Protein AF-C1MVW4-F1 (afdb_monomer)

pLDDT: mean 78.94, std 19.98, range [36.34, 98.12]

Radius of gyration: 28.14 Å; Cα contacts (8 Å, |Δi|>4): 122; chains: 1; bounding box: 66×39×97 Å

Organism: Micromonas pusilla (strain CCMP1545) (NCBI:txid564608)

Secondary structure (DSSP, 8-state):
-----------PPPP----PPP-PPPPP------------------PPPPPPPPHHHHHHHHHHHHHHHHHS------HHHHHHHHHHHHH-HHHHHHHHHHH-HHHHHTTHHHHHHHHSTTS-HHHHHHHHHHHHHHHT-GGG-HHHHHHHHHTT-TTHHHHHHHHHHHHHHHTT--

Foldseek 3Di:
DDDDDDDDDDDDDDDDDDDDDDDDDDDDDDDDDDDDDPPDDPDDDPDPDPPDDDPVNVVVVVVVVVVVVVVPPPPQDQLLVLLVLLLVCLPDPVSLVLLCVLVPVVLSVLLVVLSCVSNDPPDHSNNSSVLLVVLCVVVVNPCLRSVNLVVCVVVVNSVSSNSSSSSSNSSVVVVPPD

Solvent-accessible surface area (backbone atoms only — not comparable to full-atom values): 11200 Å² total; per-residue (Å²): 140,78,92,84,79,92,78,89,82,88,78,85,80,84,88,82,77,94,75,81,88,78,83,82,81,80,80,84,83,79,81,87,76,86,78,88,81,87,77,84,76,88,81,80,75,83,72,80,76,75,78,84,82,52,74,67,58,53,53,52,50,51,52,51,48,51,53,53,56,71,67,46,79,72,83,72,67,58,32,41,58,34,14,45,35,42,37,53,50,69,70,31,64,67,54,44,54,51,30,26,69,70,50,31,56,70,60,44,58,74,24,47,69,34,52,54,52,58,67,32,88,88,48,52,37,45,61,46,10,48,54,50,50,53,51,28,62,76,63,75,33,80,79,63,39,32,55,60,39,50,59,36,49,77,71,65,41,64,75,44,32,50,44,53,47,54,52,34,50,51,60,46,58,63,72,76,79,123

Sequence (178 aa):
MSDAASTESYVSSPSSSSSQPADQPDPPRVDATGADATTTSPGAMPSPSPPPRTIDDVAREDAAWRLSAAARPHVRADDAVEGAALRALLSDYETCVRCEAVAGAARWRACDAARAAITAEETDDEETGFRVAAVMDALDAPHLRPTGMRARLEKGVDATCHGVVTLLSNLSSM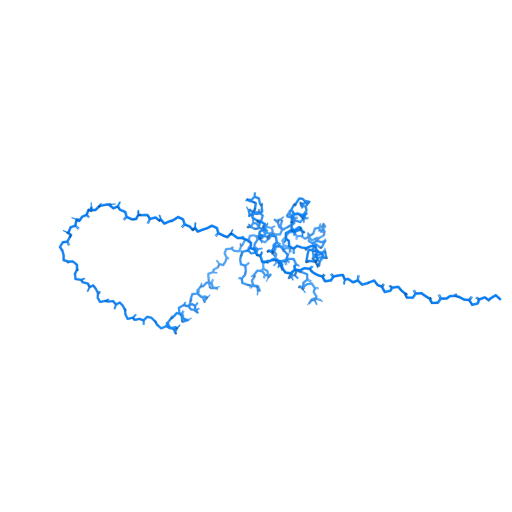KRHN

Mean predicted aligned error: 16.47 Å

Structure (mmCIF, N/CA/C/O backbone):
data_AF-C1MVW4-F1
#
_entry.id   AF-C1MVW4-F1
#
loop_
_atom_site.group_PDB
_atom_site.id
_atom_site.type_symbol
_atom_site.label_atom_id
_atom_site.label_alt_id
_atom_site.label_comp_id
_atom_site.label_asym_id
_atom_site.label_entity_id
_atom_site.label_seq_id
_atom_site.pdbx_PDB_ins_code
_atom_site.Cartn_x
_atom_site.Cartn_y
_atom_site.Cartn_z
_atom_site.occupancy
_atom_site.B_iso_or_equiv
_atom_site.auth_seq_id
_atom_site.auth_comp_id
_atom_site.auth_asym_id
_atom_site.auth_atom_id
_atom_site.pdbx_PDB_model_num
ATOM 1 N N . MET A 1 1 ? 11.684 -10.480 62.883 1.00 45.62 1 MET A N 1
ATOM 2 C CA . MET A 1 1 ? 11.639 -9.570 61.721 1.00 45.62 1 MET A CA 1
ATOM 3 C C . MET A 1 1 ? 10.797 -10.278 60.672 1.00 45.62 1 MET A C 1
ATOM 5 O O . MET A 1 1 ? 11.329 -11.098 59.948 1.00 45.62 1 MET A O 1
ATOM 9 N N . SER A 1 2 ? 9.487 -10.351 60.884 1.00 48.59 2 SER A N 1
ATOM 10 C CA . SER A 1 2 ? 8.460 -9.363 60.510 1.00 48.59 2 SER A CA 1
ATOM 11 C C . SER A 1 2 ? 7.749 -9.856 59.252 1.00 48.59 2 SER A C 1
ATOM 13 O O . SER A 1 2 ? 8.217 -9.629 58.143 1.00 48.59 2 SER A O 1
ATOM 15 N N . ASP A 1 3 ? 6.64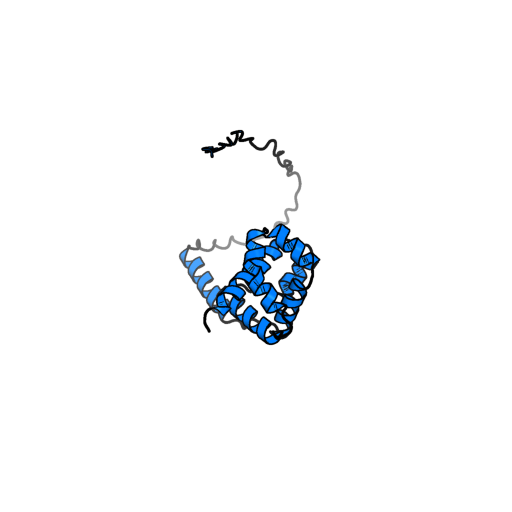2 -10.560 59.486 1.00 44.94 3 ASP A N 1
ATOM 16 C CA . ASP A 1 3 ? 5.521 -10.717 58.561 1.00 44.94 3 ASP A CA 1
ATOM 17 C C . ASP A 1 3 ? 4.963 -9.355 58.128 1.00 44.94 3 ASP A C 1
ATOM 19 O O . ASP A 1 3 ? 4.890 -8.441 58.953 1.00 44.94 3 ASP A O 1
ATOM 23 N N . ALA A 1 4 ? 4.544 -9.262 56.861 1.00 46.41 4 ALA A N 1
ATOM 24 C CA . ALA A 1 4 ? 3.502 -8.387 56.292 1.00 46.41 4 ALA A CA 1
ATOM 25 C C . ALA A 1 4 ? 3.739 -8.270 54.772 1.00 46.41 4 ALA A C 1
ATOM 27 O O . ALA A 1 4 ? 4.879 -8.152 54.343 1.00 46.41 4 ALA A O 1
ATOM 28 N N . ALA A 1 5 ? 2.764 -8.214 53.874 1.00 49.78 5 ALA A N 1
ATOM 29 C CA . ALA A 1 5 ? 1.325 -8.415 53.914 1.00 49.78 5 ALA A CA 1
ATOM 30 C C . ALA A 1 5 ? 0.874 -8.467 52.441 1.00 49.78 5 ALA A C 1
ATOM 32 O O . ALA A 1 5 ? 1.425 -7.763 51.593 1.00 49.78 5 ALA A O 1
ATOM 33 N N . SER A 1 6 ? -0.128 -9.293 52.152 1.00 48.97 6 SER A N 1
ATOM 34 C CA . SER A 1 6 ? -0.909 -9.250 50.918 1.00 48.97 6 SER A CA 1
ATOM 35 C C . SER A 1 6 ? -1.668 -7.930 50.803 1.00 48.97 6 SER A C 1
ATOM 37 O O . SER A 1 6 ? -2.298 -7.515 51.776 1.00 48.97 6 SER A O 1
ATOM 39 N N . THR A 1 7 ? -1.723 -7.354 49.601 1.00 54.94 7 THR A N 1
ATOM 40 C CA . THR A 1 7 ? -2.770 -6.385 49.253 1.00 54.94 7 THR A CA 1
ATOM 41 C C . THR A 1 7 ? -3.162 -6.550 47.787 1.00 54.94 7 THR A C 1
ATOM 43 O O . THR A 1 7 ? -2.545 -5.986 46.886 1.00 54.94 7 THR A O 1
ATOM 46 N N . GLU A 1 8 ? -4.206 -7.344 47.554 1.00 46.81 8 GLU A N 1
ATOM 47 C CA . GLU A 1 8 ? -5.036 -7.231 46.358 1.00 46.81 8 GLU A CA 1
ATOM 48 C C . GLU A 1 8 ? -5.879 -5.954 46.481 1.00 46.81 8 GLU A C 1
ATOM 50 O O . GLU A 1 8 ? -6.479 -5.705 47.528 1.00 46.81 8 GLU A O 1
ATOM 55 N N . SER A 1 9 ? -5.931 -5.139 45.425 1.00 53.75 9 SER A N 1
ATOM 56 C CA . SER A 1 9 ? -6.889 -4.037 45.323 1.00 53.75 9 SER A CA 1
ATOM 57 C C . SER A 1 9 ? -7.672 -4.160 44.026 1.00 53.75 9 SER A C 1
ATOM 59 O O . SER A 1 9 ? -7.193 -3.902 42.923 1.00 53.75 9 SER A O 1
ATOM 61 N N . TYR A 1 10 ? -8.893 -4.624 44.238 1.00 44.16 10 TYR A N 1
ATOM 62 C CA . TYR A 1 10 ? -10.034 -4.692 43.354 1.00 44.16 10 TYR A CA 1
ATOM 63 C C . TYR A 1 10 ? -10.454 -3.274 42.942 1.00 44.16 10 TYR A C 1
ATOM 65 O O . TYR A 1 10 ? -10.808 -2.465 43.800 1.00 44.16 10 TYR A O 1
ATOM 73 N N . VAL A 1 11 ? -10.448 -2.962 41.642 1.00 53.66 11 VAL A N 1
ATOM 74 C CA . VAL A 1 11 ? -11.030 -1.711 41.132 1.00 53.66 11 VAL A CA 1
ATOM 75 C C . VAL A 1 11 ? -12.185 -2.043 40.196 1.00 53.66 11 VAL A C 1
ATOM 77 O O . VAL A 1 11 ? -12.007 -2.493 39.066 1.00 53.66 11 VAL A O 1
ATOM 80 N N . SER A 1 12 ? -13.385 -1.832 40.727 1.00 45.44 12 SER A N 1
ATOM 81 C CA . SER A 1 12 ? -14.671 -1.886 40.043 1.00 45.44 12 SER A CA 1
ATOM 82 C C . SER A 1 12 ? -14.715 -0.919 38.858 1.00 45.44 12 SER A C 1
ATOM 84 O O . SER A 1 12 ? -14.456 0.273 39.017 1.00 45.44 12 SER A O 1
ATOM 86 N N . SER A 1 13 ? -15.116 -1.410 37.684 1.00 53.47 13 SER A N 1
ATOM 87 C CA . SER A 1 13 ? -15.550 -0.556 36.572 1.00 53.47 13 SER A CA 1
ATOM 88 C C . SER A 1 13 ? -17.055 -0.286 36.691 1.00 53.47 13 SER A C 1
ATOM 90 O O . SER A 1 13 ? -17.814 -1.241 36.873 1.00 53.47 13 SER A O 1
ATOM 92 N N . PRO A 1 14 ? -17.518 0.973 36.605 1.00 57.88 14 PRO A N 1
ATOM 93 C CA . PRO A 1 14 ? -18.941 1.281 36.591 1.00 57.88 14 PRO A CA 1
ATOM 94 C C . PRO A 1 14 ? -19.586 1.002 35.225 1.00 57.88 14 PRO A C 1
ATOM 96 O O . PRO A 1 14 ? -19.089 1.414 34.178 1.00 57.88 14 PRO A O 1
ATOM 99 N N . SER A 1 15 ? -20.743 0.343 35.274 1.00 43.47 15 SER A N 1
ATOM 100 C CA . SER A 1 15 ? -21.748 0.279 34.212 1.00 43.47 15 SER A CA 1
ATOM 101 C C . SER A 1 15 ? -22.420 1.637 34.002 1.00 43.47 15 SER A C 1
ATOM 103 O O . SER A 1 15 ? -22.735 2.300 34.989 1.00 43.47 15 SER A O 1
ATOM 105 N N . SER A 1 16 ? -22.704 1.986 32.741 1.00 40.34 16 SER A N 1
ATOM 106 C CA . SER A 1 16 ? -23.759 2.892 32.211 1.00 40.34 16 SER A CA 1
ATOM 107 C C . SER A 1 16 ? -23.227 3.523 30.918 1.00 40.34 16 SER A C 1
ATOM 109 O O . SER A 1 16 ? -22.054 3.851 30.843 1.00 40.34 16 SER A O 1
ATOM 111 N N . SER A 1 17 ? -23.968 3.771 29.849 1.00 43.25 17 SER A N 1
ATOM 112 C CA . SER A 1 17 ? -25.370 3.565 29.515 1.00 43.25 17 SER A CA 1
ATOM 113 C C . SER A 1 17 ? -25.447 3.655 27.993 1.00 43.25 17 SER A C 1
ATOM 115 O O . SER A 1 17 ? -24.744 4.453 27.375 1.00 43.25 17 SER A O 1
ATOM 117 N N . SER A 1 18 ? -26.308 2.840 27.392 1.00 48.88 18 SER A N 1
ATOM 118 C CA . SER A 1 18 ? -26.718 3.019 26.002 1.00 48.88 18 SER A CA 1
ATOM 119 C C . SER A 1 18 ? -27.557 4.290 25.896 1.00 48.88 18 SER A C 1
ATOM 121 O O . SER A 1 18 ? -28.648 4.345 26.456 1.00 48.88 18 SER A O 1
ATOM 123 N N . SER A 1 19 ? -27.056 5.286 25.171 1.00 52.47 19 SER A N 1
ATOM 124 C CA . SER A 1 19 ? -27.849 6.423 24.706 1.00 52.47 19 SER A CA 1
ATOM 125 C C . SER A 1 19 ? -28.024 6.293 23.200 1.00 52.47 19 SER A C 1
ATOM 127 O O . SER A 1 19 ? -27.052 6.270 22.446 1.00 52.47 19 SER A O 1
ATOM 129 N N . GLN A 1 20 ? -29.280 6.144 22.787 1.00 60.78 20 GLN A N 1
ATOM 130 C CA . GLN A 1 20 ? -29.715 6.151 21.395 1.00 60.78 20 GLN A CA 1
ATOM 131 C C . GLN A 1 20 ? -29.430 7.518 20.744 1.00 60.78 20 GLN A C 1
ATOM 133 O O . GLN A 1 20 ? -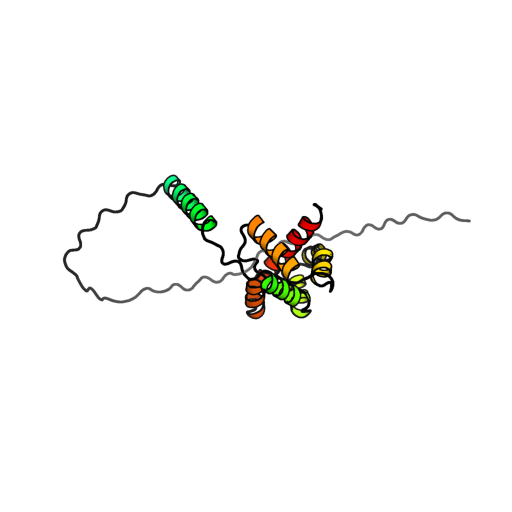29.457 8.538 21.438 1.00 60.78 20 GLN A O 1
ATOM 138 N N . PRO A 1 21 ? -29.180 7.566 19.425 1.00 50.44 21 PRO A N 1
ATOM 139 C CA . PRO A 1 21 ? -29.014 8.819 18.702 1.00 50.44 21 PRO A CA 1
ATOM 140 C C . PRO A 1 21 ? -30.346 9.571 18.572 1.00 50.44 21 PRO A C 1
ATOM 142 O O . PRO A 1 21 ? -31.372 8.992 18.214 1.00 50.44 21 PRO A O 1
ATOM 145 N N . ALA A 1 22 ? -30.294 10.869 18.863 1.00 48.84 22 ALA A N 1
ATOM 146 C CA . ALA A 1 22 ? -31.350 11.834 18.601 1.00 48.84 22 ALA A CA 1
ATOM 147 C C . ALA A 1 22 ? -31.385 12.235 17.114 1.00 48.84 22 ALA A C 1
ATOM 149 O O . ALA A 1 22 ? -30.342 12.308 16.468 1.00 48.84 22 ALA A O 1
ATOM 150 N N . ASP A 1 23 ? -32.601 12.518 16.640 1.00 47.09 23 ASP A N 1
ATOM 151 C CA . ASP A 1 23 ? -32.952 13.408 15.524 1.00 47.09 23 ASP A CA 1
ATOM 152 C C . ASP A 1 23 ? -32.136 13.289 14.226 1.00 47.09 23 ASP A C 1
ATOM 154 O O . ASP A 1 23 ? -31.171 14.018 13.989 1.00 47.09 23 ASP A O 1
ATOM 158 N N . GLN A 1 24 ? -32.614 12.444 13.306 1.00 53.34 24 GLN A N 1
ATO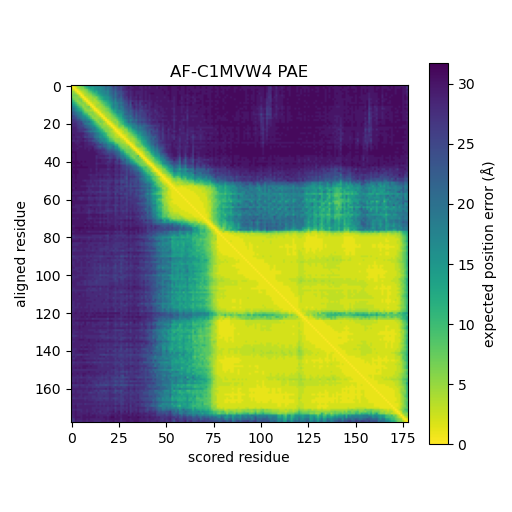M 159 C CA . GLN A 1 24 ? -32.415 12.699 11.879 1.00 53.34 24 GLN A CA 1
ATOM 160 C C . GLN A 1 24 ? -33.577 13.561 11.360 1.00 53.34 24 GLN A C 1
ATOM 162 O O . GLN A 1 24 ? -34.722 13.119 11.447 1.00 53.34 24 GLN A O 1
ATOM 167 N N . PRO A 1 25 ? -33.321 14.762 10.812 1.00 52.88 25 PRO A N 1
ATOM 168 C CA . PRO A 1 25 ? -34.354 15.548 10.151 1.00 52.88 25 PRO A CA 1
ATOM 169 C C . PRO A 1 25 ? -34.776 14.897 8.826 1.00 52.88 25 PRO A C 1
ATOM 171 O O . PRO A 1 25 ? -33.931 14.464 8.037 1.00 52.88 25 PRO A O 1
ATOM 174 N N . ASP A 1 26 ? -36.089 14.860 8.586 1.00 59.50 26 ASP A N 1
ATOM 175 C CA . ASP A 1 26 ? -36.701 14.399 7.338 1.00 59.50 26 ASP A CA 1
ATOM 176 C C . ASP A 1 26 ? -36.137 15.148 6.111 1.00 59.50 26 ASP A C 1
ATOM 178 O O . ASP A 1 26 ? -35.964 16.373 6.154 1.00 59.50 26 ASP A O 1
ATOM 182 N N . PRO A 1 27 ? -35.890 14.462 4.978 1.00 59.91 27 PRO A N 1
ATOM 183 C CA . PRO A 1 27 ? -35.523 15.134 3.740 1.00 59.91 27 PRO A CA 1
ATOM 184 C C . PRO A 1 27 ? -36.707 15.947 3.181 1.00 59.91 27 PRO A C 1
ATOM 186 O O . PRO A 1 27 ? -37.860 15.512 3.266 1.00 59.91 27 PRO A O 1
ATOM 189 N N . PRO A 1 28 ? -36.451 17.113 2.558 1.00 56.69 28 PRO A N 1
ATOM 190 C CA . PRO A 1 28 ? -37.505 17.937 1.991 1.00 56.69 28 PRO A CA 1
ATOM 191 C C . PRO A 1 28 ? -38.225 17.214 0.849 1.00 56.69 28 PRO A C 1
ATOM 193 O O . PRO A 1 28 ? -37.621 16.677 -0.083 1.00 56.69 28 PRO A O 1
ATOM 196 N N . ARG A 1 29 ? -39.555 17.252 0.930 1.00 49.97 29 ARG A N 1
ATOM 197 C CA . ARG A 1 29 ? -40.494 16.806 -0.095 1.00 49.97 29 ARG A CA 1
ATOM 198 C C . ARG A 1 29 ? -40.347 17.729 -1.308 1.00 49.97 29 ARG A C 1
ATOM 200 O O . ARG A 1 29 ? -40.694 18.903 -1.236 1.00 49.97 29 ARG A O 1
ATOM 207 N N . VAL A 1 30 ? -39.788 17.218 -2.402 1.00 57.38 30 VAL A N 1
ATOM 208 C CA . VAL A 1 30 ? -39.743 17.943 -3.676 1.00 57.38 30 VAL A CA 1
ATOM 209 C C . VAL A 1 30 ? -41.120 17.875 -4.331 1.00 57.38 30 VAL A C 1
ATOM 211 O O . VAL A 1 30 ? -41.565 16.816 -4.773 1.00 57.38 30 VAL A O 1
ATOM 214 N N . ASP A 1 31 ? -41.809 19.012 -4.355 1.00 47.00 31 ASP A N 1
ATOM 215 C CA . ASP A 1 31 ? -43.037 19.191 -5.118 1.00 47.00 31 ASP A CA 1
ATOM 216 C C . ASP A 1 31 ? -42.716 19.129 -6.614 1.00 47.00 31 ASP A C 1
ATOM 218 O O . ASP A 1 31 ? -42.089 20.017 -7.193 1.00 47.00 31 ASP A O 1
ATOM 222 N N . ALA A 1 32 ? -43.156 18.048 -7.252 1.00 51.03 32 ALA A N 1
ATOM 223 C CA . ALA A 1 32 ? -43.194 17.932 -8.696 1.00 51.03 32 ALA A CA 1
ATOM 224 C C . ALA A 1 32 ? -44.349 18.792 -9.223 1.00 51.03 32 ALA A C 1
ATOM 226 O O . ALA A 1 32 ? -45.508 18.401 -9.103 1.00 51.03 32 ALA A O 1
ATOM 227 N N . THR A 1 33 ? -44.049 19.950 -9.820 1.00 46.56 33 THR A N 1
ATOM 228 C CA . THR A 1 33 ? -45.052 20.696 -10.593 1.00 46.56 33 THR A CA 1
ATOM 229 C C . THR A 1 33 ? -44.456 21.353 -11.839 1.00 46.56 33 THR A C 1
ATOM 231 O O . THR A 1 33 ? -43.666 22.286 -11.740 1.00 46.56 33 THR A O 1
ATOM 234 N N . GLY A 1 34 ? -44.943 20.896 -12.999 1.00 39.41 34 GLY A N 1
ATOM 235 C CA . GLY A 1 34 ? -44.984 21.623 -14.275 1.00 39.41 34 GLY A CA 1
ATOM 236 C C . GLY A 1 34 ? -43.759 21.455 -15.181 1.00 39.41 34 GLY A C 1
ATOM 237 O O . GLY A 1 34 ? -42.634 21.397 -14.716 1.00 39.41 34 GLY A O 1
ATOM 238 N N . ALA A 1 35 ? -43.872 21.404 -16.502 1.00 44.22 35 ALA A N 1
ATOM 239 C CA . ALA A 1 35 ? -45.011 21.297 -17.399 1.00 44.22 35 ALA A CA 1
ATOM 240 C C . ALA A 1 35 ? -44.446 20.914 -18.781 1.00 44.22 35 ALA A C 1
ATOM 242 O O . ALA A 1 35 ? -43.369 21.364 -19.156 1.00 44.22 35 ALA A O 1
ATOM 243 N N . ASP A 1 36 ? -45.194 20.070 -19.483 1.00 45.78 36 ASP A N 1
ATOM 244 C CA . ASP A 1 36 ? -45.404 20.035 -20.932 1.00 45.78 36 ASP A CA 1
ATOM 245 C C . ASP A 1 36 ? -44.253 20.380 -21.904 1.00 45.78 36 ASP A C 1
ATOM 247 O O . ASP A 1 36 ? -43.900 21.536 -22.134 1.00 45.78 36 ASP A O 1
ATOM 251 N N . ALA A 1 37 ? -43.794 19.351 -22.616 1.00 43.88 37 ALA A N 1
ATOM 252 C CA . ALA A 1 37 ? -43.396 19.464 -24.016 1.00 43.88 37 ALA A CA 1
ATOM 253 C C . ALA A 1 37 ? -43.694 18.129 -24.709 1.00 43.88 37 ALA A C 1
ATOM 255 O O . ALA A 1 37 ? -42.821 17.286 -24.922 1.00 43.88 37 ALA A O 1
ATOM 256 N N . THR A 1 38 ? -44.970 17.918 -25.029 1.00 45.06 38 THR A N 1
ATOM 257 C CA . THR A 1 38 ? -45.413 16.800 -25.863 1.00 45.06 38 THR A CA 1
ATOM 258 C C . THR A 1 38 ? -45.007 17.056 -27.320 1.00 45.06 38 THR A C 1
ATOM 260 O O . THR A 1 38 ? -45.768 17.613 -28.105 1.00 45.06 38 THR A O 1
ATOM 263 N N . THR A 1 39 ? -43.799 16.634 -27.702 1.00 48.59 39 THR A N 1
ATOM 264 C CA . THR A 1 39 ? -43.444 16.402 -29.111 1.00 48.59 39 THR A CA 1
ATOM 265 C C . THR A 1 39 ? -43.815 14.961 -29.448 1.00 48.59 39 THR A C 1
ATOM 267 O O . THR A 1 39 ? -43.053 14.026 -29.206 1.00 48.59 39 THR A O 1
ATOM 270 N N . THR A 1 40 ? -45.024 14.762 -29.973 1.00 45.88 40 THR A N 1
ATOM 271 C CA . THR A 1 40 ? -45.480 13.467 -30.488 1.00 45.88 40 THR A CA 1
ATOM 272 C C . THR A 1 40 ? -44.729 13.137 -31.779 1.00 45.88 40 THR A C 1
ATOM 274 O O . THR A 1 40 ? -45.058 13.640 -32.851 1.00 45.88 40 THR A O 1
ATOM 277 N N . SER A 1 41 ? -43.716 12.278 -31.672 1.00 54.25 41 SER A N 1
ATOM 278 C CA . SER A 1 41 ? -43.105 11.604 -32.820 1.00 54.25 41 SER A CA 1
ATOM 279 C C . SER A 1 41 ? -43.978 10.401 -33.216 1.00 54.25 41 SER A C 1
ATOM 281 O O . SER A 1 41 ? -44.314 9.594 -32.342 1.00 54.25 41 SER A O 1
ATOM 283 N N . PRO A 1 42 ? -44.400 10.257 -34.485 1.00 54.31 42 PRO A N 1
ATOM 284 C CA . PRO A 1 42 ? -45.259 9.156 -34.895 1.00 54.31 42 PRO A CA 1
ATOM 2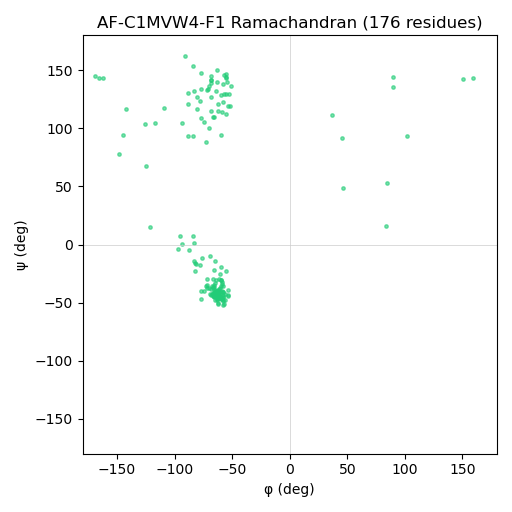85 C C . PRO A 1 42 ? -44.454 7.856 -35.052 1.00 54.31 42 PRO A C 1
ATOM 287 O O . PRO A 1 42 ? -43.531 7.774 -35.856 1.00 54.31 42 PRO A O 1
ATOM 290 N N . GLY A 1 43 ? -44.871 6.813 -34.329 1.00 54.88 43 GLY A N 1
ATOM 291 C CA . GLY A 1 43 ? -44.714 5.426 -34.778 1.00 54.88 43 GLY A CA 1
ATOM 292 C C . GLY A 1 43 ? -43.380 4.730 -34.501 1.00 54.88 43 GLY A C 1
ATOM 293 O O . GLY A 1 43 ? -42.828 4.113 -35.406 1.00 54.88 43 GLY A O 1
ATOM 294 N N . ALA A 1 44 ? -42.900 4.720 -33.256 1.00 58.72 44 ALA A N 1
ATOM 295 C CA . ALA A 1 44 ? -42.024 3.638 -32.803 1.00 58.72 44 ALA A CA 1
ATOM 296 C C . ALA A 1 44 ? -42.893 2.567 -32.126 1.00 58.72 44 ALA A C 1
ATOM 298 O O . ALA A 1 44 ? -43.379 2.765 -31.014 1.00 58.72 44 ALA A O 1
ATOM 299 N N . MET A 1 45 ? -43.134 1.448 -32.818 1.00 66.06 45 MET A N 1
ATOM 300 C CA . MET A 1 45 ? -43.702 0.245 -32.199 1.00 66.06 45 MET A CA 1
ATOM 301 C C . MET A 1 45 ? -42.874 -0.104 -30.951 1.00 66.06 45 MET A C 1
ATOM 303 O O . MET A 1 45 ? -41.642 -0.044 -31.032 1.00 66.06 45 MET A O 1
ATOM 307 N N . PRO A 1 46 ? -43.496 -0.468 -29.813 1.00 65.50 46 PRO A N 1
ATOM 308 C CA . PRO A 1 46 ? -42.743 -0.928 -28.658 1.00 65.50 46 PRO A CA 1
ATOM 309 C C . PRO A 1 46 ? -41.936 -2.151 -29.092 1.00 65.50 46 PRO A C 1
ATOM 311 O O . PRO A 1 46 ? -42.495 -3.179 -29.476 1.00 65.50 46 PRO A O 1
ATOM 314 N N . SER A 1 47 ? -40.611 -2.010 -29.098 1.00 72.06 47 SER A N 1
ATOM 315 C CA . SER A 1 47 ? -39.728 -3.153 -29.304 1.00 72.06 47 SER A CA 1
ATOM 316 C C . SER A 1 47 ? -40.038 -4.180 -28.214 1.00 72.06 47 SER A C 1
ATOM 318 O O . SER A 1 47 ? -40.266 -3.774 -27.070 1.00 72.06 47 SER A O 1
ATOM 320 N N . PRO A 1 48 ? -40.095 -5.484 -28.536 1.00 72.81 48 PRO A N 1
ATOM 321 C CA . PRO A 1 48 ? -40.352 -6.498 -27.527 1.00 72.81 48 PRO A CA 1
ATOM 322 C C . PRO A 1 48 ? -39.314 -6.358 -26.415 1.00 72.81 48 PRO A C 1
ATOM 324 O O . PRO A 1 48 ? -38.114 -6.274 -26.688 1.00 72.81 48 PRO A O 1
ATOM 327 N N . SER A 1 49 ? -39.787 -6.299 -25.170 1.00 70.44 49 SER A N 1
ATOM 328 C CA . SER A 1 49 ? -38.918 -6.286 -23.999 1.00 70.44 49 SER A CA 1
ATOM 329 C C . SER A 1 49 ? -37.972 -7.485 -24.094 1.00 70.44 49 SER A C 1
ATOM 331 O O . SER A 1 49 ? -38.455 -8.599 -24.332 1.00 70.44 49 SER A O 1
ATOM 333 N N . PRO A 1 50 ? -36.647 -7.298 -23.946 1.00 76.81 50 PRO A N 1
ATOM 334 C CA . PRO A 1 50 ? -35.733 -8.427 -23.954 1.00 76.81 50 PRO A CA 1
ATOM 335 C C . PRO A 1 50 ? -36.149 -9.415 -22.854 1.00 76.81 50 PRO A C 1
ATOM 337 O O . PRO A 1 50 ? -36.665 -8.990 -21.812 1.00 76.81 50 PRO A O 1
ATOM 340 N N . PRO A 1 51 ? -35.967 -10.728 -23.078 1.00 80.12 51 PRO A N 1
ATOM 341 C CA . PRO A 1 51 ? -36.312 -11.724 -22.078 1.00 80.12 51 PRO A CA 1
ATOM 342 C C . PRO A 1 51 ? -35.585 -11.426 -20.755 1.00 80.12 51 PRO A C 1
ATOM 344 O O . PRO A 1 51 ? -34.462 -10.906 -20.775 1.00 80.12 51 PRO A O 1
ATOM 347 N N . PRO A 1 52 ? -36.211 -11.729 -19.604 1.00 84.81 52 PRO A N 1
ATOM 348 C CA . PRO A 1 52 ? -35.605 -11.481 -18.306 1.00 84.81 52 PRO A CA 1
ATOM 349 C C . PRO A 1 52 ? -34.292 -12.257 -18.193 1.00 84.81 52 PRO A C 1
ATOM 351 O O . PRO A 1 52 ? -34.241 -13.459 -18.450 1.00 84.81 52 PRO A O 1
ATOM 354 N N . ARG A 1 53 ? -33.227 -11.549 -17.816 1.00 87.75 53 ARG A N 1
ATOM 355 C CA . ARG A 1 53 ? -31.908 -12.142 -17.601 1.00 87.75 53 ARG A CA 1
ATOM 356 C C . ARG A 1 53 ? -31.920 -13.041 -16.370 1.00 87.75 53 ARG A C 1
ATOM 358 O O . ARG A 1 53 ? -32.512 -12.686 -15.352 1.00 87.75 53 ARG A O 1
ATOM 365 N N . THR A 1 54 ? -31.221 -14.168 -16.449 1.00 94.38 54 THR A N 1
ATOM 366 C CA . THR A 1 54 ? -31.046 -15.070 -15.306 1.00 94.38 54 THR A CA 1
ATOM 367 C C . THR A 1 54 ? -29.784 -14.728 -14.511 1.00 94.38 54 THR A C 1
ATOM 369 O O . THR A 1 54 ? -28.877 -14.054 -15.006 1.00 94.38 54 THR A O 1
ATOM 372 N N . ILE A 1 55 ? -29.708 -15.212 -13.267 1.00 91.88 55 ILE A N 1
ATOM 373 C CA . ILE A 1 55 ? -28.491 -15.131 -12.441 1.00 91.88 55 ILE A CA 1
ATOM 374 C C . ILE A 1 55 ? -27.317 -15.848 -13.127 1.00 91.88 55 ILE A C 1
ATOM 376 O O . ILE A 1 55 ? -26.191 -15.352 -13.084 1.00 91.88 55 ILE A O 1
ATOM 380 N N . ASP A 1 56 ? -27.583 -16.951 -13.831 1.00 95.62 56 ASP A N 1
ATOM 381 C CA . ASP A 1 56 ? -26.562 -17.711 -14.559 1.00 95.62 56 ASP A CA 1
ATOM 382 C C . ASP A 1 56 ? -25.963 -16.910 -15.725 1.00 95.62 56 ASP A C 1
ATOM 384 O O . ASP A 1 56 ? -24.757 -16.973 -15.974 1.00 95.62 56 ASP A O 1
ATOM 388 N N . ASP A 1 57 ? -26.777 -16.098 -16.412 1.00 91.19 57 ASP A N 1
ATOM 389 C CA . ASP A 1 57 ? -26.296 -15.219 -17.483 1.00 91.19 57 ASP A CA 1
ATOM 390 C C . ASP A 1 57 ? -25.344 -14.146 -16.943 1.00 91.19 57 ASP A C 1
ATOM 392 O O . ASP A 1 57 ? -24.318 -13.860 -17.559 1.00 91.19 57 ASP A O 1
ATOM 396 N N . VAL A 1 58 ? -25.659 -13.571 -15.779 1.00 91.06 58 VAL A N 1
ATOM 397 C CA . VAL A 1 58 ? -24.802 -12.579 -15.110 1.00 91.06 58 VAL A CA 1
ATOM 398 C C . VAL A 1 58 ? -23.498 -13.220 -14.637 1.00 91.06 58 VAL A C 1
ATOM 400 O O . VAL A 1 58 ? -22.430 -12.660 -14.871 1.00 91.06 58 VAL A O 1
ATOM 403 N N . ALA A 1 59 ? -23.556 -14.409 -14.031 1.00 91.88 59 ALA A N 1
ATOM 404 C CA . ALA A 1 59 ? -22.365 -15.115 -13.558 1.00 91.88 59 ALA A CA 1
ATOM 405 C C . ALA A 1 59 ? -21.407 -15.479 -14.706 1.00 91.88 59 ALA A C 1
ATOM 407 O O . ALA A 1 59 ? -20.190 -15.340 -14.575 1.00 91.88 59 ALA A O 1
ATOM 408 N N . ARG A 1 60 ? -21.946 -15.906 -15.855 1.00 95.00 60 ARG A N 1
ATOM 409 C CA . ARG A 1 60 ? -21.149 -16.220 -17.049 1.00 95.00 60 ARG A CA 1
ATOM 410 C C . ARG A 1 60 ? -20.491 -14.977 -17.649 1.00 95.00 60 ARG A C 1
ATOM 412 O O . ARG A 1 60 ? -19.327 -15.040 -18.038 1.00 95.00 60 ARG A O 1
ATOM 419 N N . GLU A 1 61 ? -21.214 -13.861 -17.722 1.00 91.62 61 GLU A N 1
ATOM 420 C CA . GLU A 1 61 ? -20.658 -12.585 -18.185 1.00 91.62 61 GLU A CA 1
ATOM 421 C C . GLU A 1 61 ? -19.580 -12.049 -17.236 1.00 91.62 61 GLU A C 1
ATOM 423 O O . GLU A 1 61 ? -18.534 -11.614 -17.710 1.00 91.62 61 GLU A O 1
ATOM 428 N N . ASP A 1 62 ? -19.784 -12.139 -15.918 1.00 90.06 62 ASP A N 1
ATOM 429 C CA . ASP A 1 62 ? -18.778 -11.753 -14.920 1.00 90.06 62 ASP A CA 1
ATOM 430 C C . ASP A 1 62 ? -17.509 -12.607 -15.049 1.00 90.06 62 ASP A C 1
ATOM 432 O O . ASP A 1 62 ? -16.401 -12.075 -15.104 1.00 90.06 62 ASP A O 1
ATOM 436 N N . ALA A 1 63 ? -17.653 -13.927 -15.201 1.00 87.94 63 ALA A N 1
ATOM 437 C CA . ALA A 1 63 ? -16.520 -14.823 -15.421 1.00 87.94 63 ALA A CA 1
ATOM 438 C C . ALA A 1 63 ? -15.754 -14.480 -16.712 1.00 87.94 63 ALA A C 1
ATOM 440 O O . ALA A 1 63 ? -14.525 -14.393 -16.700 1.00 87.94 63 ALA A O 1
ATOM 441 N N . ALA A 1 64 ? -16.466 -14.230 -17.817 1.00 89.56 64 ALA A N 1
ATOM 442 C CA . ALA A 1 64 ? -15.855 -13.806 -19.076 1.00 89.56 64 ALA A CA 1
ATOM 443 C C . ALA A 1 64 ? -15.156 -12.444 -18.941 1.00 89.56 64 ALA A C 1
ATOM 445 O O . ALA A 1 64 ? -14.049 -12.255 -19.453 1.00 89.56 64 ALA A O 1
ATOM 446 N N . TRP A 1 65 ? -15.764 -11.511 -18.205 1.00 86.75 65 TRP A N 1
ATOM 447 C CA . TRP A 1 65 ? -15.174 -10.213 -17.920 1.00 86.75 65 TRP A CA 1
ATOM 448 C C . TRP A 1 65 ? -13.884 -10.359 -17.111 1.00 86.75 65 TRP A C 1
ATOM 450 O O . TRP A 1 65 ? -12.873 -9.796 -17.524 1.00 86.75 65 TRP A O 1
ATOM 460 N N . ARG A 1 66 ? -13.863 -11.167 -16.042 1.00 77.81 66 ARG A N 1
ATOM 461 C CA . ARG A 1 66 ? -12.654 -11.422 -15.237 1.00 77.81 66 ARG A CA 1
ATOM 462 C C . ARG A 1 66 ? -11.534 -12.057 -16.053 1.00 77.81 66 ARG A C 1
ATOM 464 O O . ARG A 1 66 ? -10.396 -11.611 -15.959 1.00 77.81 66 ARG A O 1
ATOM 471 N N . LEU A 1 67 ? -11.848 -13.033 -16.906 1.00 79.44 67 LEU A N 1
ATOM 472 C CA . LEU A 1 67 ? -10.864 -13.639 -17.811 1.00 79.44 67 LEU A CA 1
ATOM 473 C C . LEU A 1 67 ? -10.290 -12.608 -18.791 1.00 79.44 67 LEU A C 1
ATOM 475 O O . LEU A 1 67 ? -9.078 -12.535 -18.978 1.00 79.44 67 LEU A O 1
ATOM 479 N N . SER A 1 68 ? -11.147 -11.767 -19.378 1.00 76.12 68 SER A N 1
ATOM 480 C CA . SER A 1 68 ? -10.698 -10.686 -20.262 1.00 76.12 68 SER A CA 1
ATOM 481 C C . SER A 1 68 ? -9.888 -9.623 -19.515 1.00 76.12 68 SER A C 1
ATOM 483 O O . SER A 1 68 ? -8.936 -9.075 -20.061 1.00 76.12 68 SER A O 1
ATOM 485 N N . ALA A 1 69 ? -10.237 -9.348 -18.256 1.00 71.62 69 ALA A N 1
ATOM 486 C CA . ALA A 1 69 ? -9.556 -8.389 -17.405 1.00 71.62 69 ALA A CA 1
ATOM 487 C C . ALA A 1 69 ? -8.158 -8.874 -17.020 1.00 71.62 69 ALA A C 1
ATOM 489 O O . ALA A 1 69 ? -7.226 -8.083 -17.126 1.00 71.62 69 ALA A O 1
ATOM 490 N N . ALA A 1 70 ? -8.019 -10.156 -16.677 1.00 67.56 70 ALA A N 1
ATOM 491 C CA . ALA A 1 70 ? -6.742 -10.807 -16.403 1.00 67.56 70 ALA A CA 1
ATOM 492 C C . ALA A 1 70 ? -5.848 -10.915 -17.653 1.00 67.56 70 ALA A C 1
ATOM 494 O O . ALA A 1 70 ? -4.627 -10.901 -17.545 1.00 67.56 70 ALA A O 1
ATOM 495 N N . ALA A 1 71 ? -6.443 -11.008 -18.848 1.00 69.50 71 ALA A N 1
ATOM 496 C CA . ALA A 1 71 ? -5.708 -11.062 -20.113 1.00 69.50 71 ALA A CA 1
ATOM 497 C C . ALA A 1 71 ? -5.262 -9.684 -20.633 1.00 69.50 71 ALA A C 1
ATOM 499 O O . ALA A 1 71 ? -4.402 -9.611 -21.515 1.00 69.50 71 ALA A O 1
ATOM 500 N N . ARG A 1 72 ? -5.838 -8.582 -20.130 1.00 62.03 72 ARG A N 1
ATOM 501 C CA . ARG A 1 72 ? -5.342 -7.242 -20.458 1.00 62.03 72 ARG A CA 1
ATOM 502 C C . ARG A 1 72 ? -3.971 -7.087 -19.811 1.00 62.03 72 ARG A C 1
ATOM 504 O O . ARG A 1 72 ? -3.887 -7.252 -18.597 1.00 62.03 72 ARG A O 1
ATOM 511 N N . PRO A 1 73 ? -2.926 -6.702 -20.566 1.00 51.75 73 PRO A N 1
ATOM 512 C CA . PRO A 1 73 ? -1.686 -6.281 -19.948 1.00 51.75 73 PRO A CA 1
ATOM 513 C C . PRO A 1 73 ? -2.046 -5.148 -18.995 1.00 51.75 73 PRO A C 1
ATOM 515 O O . PRO A 1 73 ? -2.480 -4.075 -19.427 1.00 51.75 73 PRO A O 1
ATOM 518 N N . HIS A 1 74 ? -1.917 -5.380 -17.690 1.00 54.78 74 HIS A N 1
ATOM 519 C CA . HIS A 1 74 ? -1.738 -4.260 -16.793 1.00 54.78 74 HIS A CA 1
ATOM 520 C C . HIS A 1 74 ? -0.544 -3.515 -17.372 1.00 54.78 74 HIS A C 1
ATOM 522 O O . HIS A 1 74 ? 0.513 -4.115 -17.571 1.00 54.78 74 HIS A O 1
ATOM 528 N N . VAL A 1 75 ? -0.737 -2.252 -17.766 1.0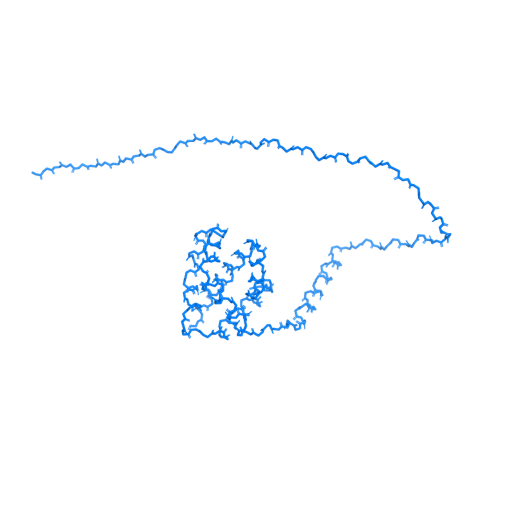0 55.44 75 VAL A N 1
ATOM 529 C CA . VAL A 1 75 ? 0.396 -1.380 -18.063 1.00 55.44 75 VAL A CA 1
ATOM 530 C C . VAL A 1 75 ? 1.157 -1.339 -16.755 1.00 55.44 75 VAL A C 1
ATOM 532 O O . VAL A 1 75 ? 0.753 -0.637 -15.823 1.00 55.44 75 VAL A O 1
ATOM 535 N N . ARG A 1 76 ? 2.147 -2.227 -16.646 1.00 60.00 76 ARG A N 1
ATOM 536 C CA . ARG A 1 76 ? 2.923 -2.394 -15.439 1.00 60.00 76 ARG A CA 1
ATOM 537 C C . ARG A 1 76 ? 3.602 -1.056 -15.269 1.00 60.00 76 ARG A C 1
ATOM 539 O O . ARG A 1 76 ? 4.317 -0.592 -16.157 1.00 60.00 76 ARG A O 1
ATOM 546 N N . ALA A 1 77 ? 3.227 -0.383 -14.195 1.00 63.16 77 ALA A N 1
ATOM 547 C CA . ALA A 1 77 ? 3.930 0.808 -13.794 1.00 63.16 77 ALA A CA 1
ATOM 548 C C . ALA A 1 77 ? 5.400 0.437 -13.647 1.00 63.16 77 ALA A C 1
ATOM 550 O O . ALA A 1 77 ? 5.699 -0.683 -13.238 1.00 63.16 77 ALA A O 1
ATOM 551 N N . ASP A 1 78 ? 6.286 1.352 -14.008 1.00 86.94 78 ASP A N 1
ATOM 552 C CA . ASP A 1 78 ? 7.706 1.178 -13.752 1.00 86.94 78 ASP A CA 1
ATOM 553 C C . ASP A 1 78 ? 7.899 0.840 -12.262 1.00 86.94 78 ASP A C 1
ATOM 555 O O . ASP A 1 78 ? 7.459 1.600 -11.391 1.00 86.94 78 ASP A O 1
ATOM 559 N N . ASP A 1 79 ? 8.472 -0.336 -11.986 1.00 89.75 79 ASP A N 1
ATOM 560 C CA . ASP A 1 79 ? 8.632 -0.851 -10.628 1.00 89.75 79 ASP A CA 1
ATOM 561 C C . ASP A 1 79 ? 9.418 0.174 -9.787 1.00 89.75 79 ASP A C 1
ATOM 563 O O . ASP A 1 79 ? 8.988 0.521 -8.685 1.00 89.75 79 ASP A O 1
ATOM 567 N N . ALA A 1 80 ? 10.477 0.776 -10.341 1.00 93.50 80 ALA A N 1
ATOM 568 C CA . ALA A 1 80 ? 11.264 1.791 -9.645 1.00 93.50 80 ALA A CA 1
ATOM 569 C C . ALA A 1 80 ? 10.421 3.020 -9.265 1.00 93.50 80 ALA A C 1
ATOM 571 O O . ALA A 1 80 ? 10.556 3.563 -8.169 1.00 93.50 80 ALA A O 1
ATOM 572 N N . VAL A 1 81 ? 9.483 3.433 -10.124 1.00 94.75 81 VAL A N 1
ATOM 573 C CA . VAL A 1 81 ? 8.588 4.567 -9.841 1.00 94.75 81 VAL A CA 1
ATOM 574 C C . VAL A 1 81 ? 7.626 4.251 -8.695 1.00 94.75 81 VAL A C 1
ATOM 576 O O . VAL A 1 81 ? 7.396 5.100 -7.830 1.00 94.75 81 VAL A O 1
ATOM 579 N N . GLU A 1 82 ? 7.053 3.047 -8.658 1.00 95.19 82 GLU A N 1
ATOM 580 C CA . GLU A 1 82 ? 6.154 2.650 -7.568 1.00 95.19 82 GLU A CA 1
ATOM 581 C C . GLU A 1 82 ? 6.910 2.449 -6.247 1.00 95.19 82 GLU A C 1
ATOM 583 O O . GLU A 1 82 ? 6.410 2.845 -5.190 1.00 95.19 82 GLU A O 1
ATOM 588 N N . GLY A 1 83 ? 8.125 1.899 -6.298 1.00 94.88 83 GLY A N 1
ATOM 589 C CA . GLY A 1 83 ? 8.997 1.769 -5.133 1.00 94.88 83 GLY A CA 1
ATOM 590 C C . GLY A 1 83 ? 9.384 3.121 -4.541 1.00 94.88 83 GLY A C 1
ATOM 591 O O . GLY A 1 83 ? 9.131 3.365 -3.357 1.00 94.88 83 GLY A O 1
ATOM 592 N N . ALA A 1 84 ? 9.867 4.041 -5.380 1.00 95.94 84 ALA A N 1
ATOM 593 C CA . ALA A 1 84 ? 10.201 5.405 -4.980 1.00 95.94 84 ALA A CA 1
ATOM 594 C C . ALA A 1 84 ? 8.983 6.148 -4.406 1.00 95.94 84 ALA A C 1
ATOM 596 O O . ALA A 1 84 ? 9.084 6.857 -3.401 1.00 95.94 84 ALA A O 1
ATOM 597 N N . ALA A 1 85 ? 7.800 5.971 -5.007 1.00 96.69 85 ALA A N 1
ATOM 598 C CA . ALA A 1 85 ? 6.567 6.570 -4.504 1.00 96.69 85 ALA A CA 1
ATOM 599 C C . ALA A 1 85 ? 6.179 6.027 -3.120 1.00 96.69 85 ALA A C 1
ATOM 601 O O . ALA A 1 85 ? 5.770 6.810 -2.259 1.00 96.69 85 ALA A O 1
ATOM 602 N N . LEU A 1 86 ? 6.329 4.718 -2.879 1.00 97.00 86 LEU A N 1
ATOM 603 C CA . LEU A 1 86 ? 6.084 4.136 -1.560 1.00 97.00 86 LEU A CA 1
ATOM 604 C C . LEU A 1 86 ? 7.093 4.650 -0.534 1.00 97.00 86 LEU A C 1
ATOM 606 O O . LEU A 1 86 ? 6.694 5.049 0.557 1.00 97.00 86 LEU A O 1
ATOM 610 N N . ARG A 1 87 ? 8.382 4.694 -0.880 1.00 95.81 87 ARG A N 1
ATOM 611 C CA . ARG A 1 87 ? 9.419 5.234 0.004 1.00 95.81 87 ARG A CA 1
ATOM 612 C C . ARG A 1 87 ? 9.141 6.687 0.367 1.00 95.81 87 ARG A C 1
ATOM 614 O O . ARG A 1 87 ? 9.151 7.022 1.545 1.00 95.81 87 ARG A O 1
ATOM 621 N N . ALA A 1 88 ? 8.807 7.524 -0.613 1.00 95.44 88 ALA A N 1
ATOM 622 C CA . ALA A 1 88 ? 8.463 8.924 -0.379 1.00 95.44 88 ALA A CA 1
ATOM 623 C C . ALA A 1 88 ? 7.274 9.084 0.585 1.00 95.44 88 ALA A C 1
ATOM 625 O O . ALA A 1 88 ? 7.323 9.935 1.467 1.00 95.44 88 ALA A O 1
ATOM 626 N N . LEU A 1 89 ? 6.237 8.243 0.459 1.00 96.38 89 LEU A N 1
ATOM 627 C CA . LEU A 1 89 ? 5.097 8.238 1.386 1.00 96.38 89 LEU A CA 1
ATOM 628 C C . LEU A 1 89 ? 5.500 7.891 2.823 1.00 96.38 89 LEU A C 1
ATOM 630 O O . LEU A 1 89 ? 4.957 8.460 3.765 1.00 96.38 89 LEU A O 1
ATOM 634 N N . LEU A 1 90 ? 6.417 6.939 2.995 1.00 96.31 90 LEU A N 1
ATOM 635 C CA . LEU A 1 90 ? 6.845 6.463 4.313 1.00 96.31 90 LEU A CA 1
ATOM 636 C C . LEU A 1 90 ? 7.911 7.354 4.959 1.00 96.31 90 LEU A C 1
ATOM 638 O O . LEU A 1 90 ? 8.047 7.340 6.180 1.00 96.31 90 LEU A O 1
ATOM 642 N N . SER A 1 91 ? 8.646 8.122 4.157 1.00 94.31 91 SER A N 1
ATOM 643 C CA . SER A 1 91 ? 9.597 9.129 4.633 1.00 94.31 91 SER A CA 1
ATOM 644 C C . SER A 1 91 ? 8.926 10.455 4.999 1.00 94.31 91 SER A C 1
ATOM 646 O O . SER A 1 91 ? 9.538 11.275 5.682 1.00 94.31 91 SER A O 1
ATOM 648 N N . ASP A 1 92 ? 7.682 10.681 4.569 1.00 95.44 92 ASP A N 1
ATOM 649 C CA . ASP A 1 92 ? 6.911 11.857 4.959 1.00 95.44 92 ASP A CA 1
ATOM 650 C C . ASP A 1 92 ? 6.273 11.677 6.346 1.00 95.44 92 ASP A C 1
ATOM 652 O O . ASP A 1 92 ? 5.408 10.821 6.573 1.00 95.44 92 ASP A O 1
ATOM 656 N N . TYR A 1 93 ? 6.701 12.522 7.286 1.00 95.69 93 TYR A N 1
ATOM 657 C CA . TYR A 1 93 ? 6.230 12.497 8.666 1.00 95.69 93 TYR A CA 1
ATOM 658 C C . TYR A 1 93 ? 4.728 12.783 8.766 1.00 95.69 93 TYR A C 1
ATOM 660 O O . TYR A 1 93 ? 4.028 12.089 9.507 1.00 95.69 93 TYR A O 1
ATOM 668 N N . GLU A 1 94 ? 4.215 13.759 8.010 1.00 96.25 94 GLU A N 1
ATOM 669 C CA . GLU A 1 94 ? 2.800 14.140 8.077 1.00 96.25 94 GLU A CA 1
ATOM 670 C C . GLU A 1 94 ? 1.901 13.008 7.578 1.00 96.25 94 GLU A C 1
ATOM 672 O O . GLU A 1 94 ? 0.927 12.648 8.247 1.00 96.25 94 GLU A O 1
ATOM 677 N N . THR A 1 95 ? 2.268 12.375 6.460 1.00 95.56 95 THR A N 1
ATOM 678 C CA . THR A 1 95 ? 1.590 11.172 5.962 1.00 95.56 95 THR A CA 1
ATOM 679 C C . THR A 1 95 ? 1.602 10.045 6.993 1.00 95.56 95 THR A C 1
ATOM 681 O O . THR A 1 95 ? 0.567 9.414 7.220 1.00 95.56 95 THR A O 1
ATOM 684 N N . CYS A 1 96 ? 2.732 9.801 7.663 1.00 96.62 96 CYS A N 1
ATOM 685 C CA . CYS A 1 96 ? 2.824 8.757 8.684 1.00 96.62 96 CYS A CA 1
ATOM 686 C C . CYS A 1 96 ? 1.905 9.024 9.884 1.00 96.62 96 CYS A C 1
ATOM 688 O O . CYS A 1 96 ? 1.165 8.128 10.291 1.00 96.62 96 CYS A O 1
ATOM 690 N N . VAL A 1 97 ? 1.918 10.246 10.426 1.00 97.62 97 VAL A N 1
ATOM 691 C CA . VAL A 1 97 ? 1.044 10.645 11.544 1.00 97.62 97 VAL A CA 1
ATOM 692 C C . VAL A 1 97 ? -0.424 10.525 11.147 1.00 97.62 97 VAL A C 1
ATOM 694 O O . VAL A 1 97 ? -1.235 9.962 11.884 1.00 97.62 97 VAL A O 1
ATOM 697 N N . ARG A 1 98 ? -0.766 11.003 9.948 1.00 97.38 98 ARG A N 1
ATOM 698 C CA . ARG A 1 98 ? -2.120 10.919 9.405 1.00 97.38 98 ARG A CA 1
ATOM 699 C C . ARG A 1 98 ? -2.584 9.471 9.278 1.00 97.38 98 ARG A C 1
ATOM 701 O O . ARG A 1 98 ? -3.687 9.140 9.711 1.00 97.38 98 ARG A O 1
ATOM 708 N N . CYS A 1 99 ? -1.754 8.593 8.724 1.00 97.38 99 CYS A N 1
ATOM 709 C CA . CYS A 1 99 ? -2.131 7.198 8.551 1.00 97.38 99 CYS A CA 1
ATOM 710 C C . CYS A 1 99 ? -2.168 6.404 9.857 1.00 97.38 99 CYS A C 1
ATOM 712 O O . CYS A 1 99 ? -3.021 5.523 9.976 1.00 97.38 99 CYS A O 1
ATOM 714 N N . GLU A 1 100 ? -1.357 6.749 10.860 1.00 98.06 100 GLU A N 1
ATOM 715 C CA . GLU A 1 100 ? -1.519 6.212 12.214 1.00 98.06 100 GLU A CA 1
ATOM 716 C C . GLU A 1 100 ? -2.881 6.598 12.809 1.00 98.06 100 GLU A C 1
ATOM 718 O O . GLU A 1 100 ? -3.594 5.735 13.329 1.00 98.06 100 GLU A O 1
ATOM 723 N N . ALA A 1 101 ? -3.271 7.872 12.683 1.00 98.12 101 ALA A N 1
ATOM 724 C CA . ALA A 1 101 ? -4.538 8.378 13.204 1.00 98.12 101 ALA A CA 1
ATOM 725 C C . ALA A 1 101 ? -5.757 7.734 12.517 1.00 98.12 101 ALA A C 1
ATOM 727 O O . ALA A 1 101 ? -6.697 7.326 13.197 1.00 98.12 101 ALA A O 1
ATOM 728 N N . VAL A 1 102 ? -5.732 7.598 11.185 1.00 97.94 102 VAL A N 1
ATOM 729 C CA . VAL A 1 102 ? -6.857 7.052 10.402 1.00 97.94 102 VAL A CA 1
ATOM 730 C C . VAL A 1 102 ? -6.948 5.528 10.502 1.00 97.94 102 VAL A C 1
ATOM 732 O O . VAL A 1 102 ? -8.029 4.976 10.702 1.00 97.94 102 VAL A O 1
ATOM 735 N N . ALA A 1 103 ? -5.830 4.813 10.343 1.00 96.38 103 ALA A N 1
ATOM 736 C CA . ALA A 1 103 ? -5.845 3.350 10.329 1.00 96.38 103 ALA A CA 1
ATOM 737 C C . ALA A 1 103 ? -5.826 2.724 11.733 1.00 96.38 103 ALA A C 1
ATOM 739 O O . ALA A 1 103 ? -6.118 1.531 11.873 1.00 96.38 103 ALA A O 1
ATOM 740 N N . GLY A 1 104 ? -5.506 3.524 12.752 1.00 97.69 104 GLY A N 1
ATOM 741 C CA . GLY A 1 104 ? -5.376 3.123 14.143 1.00 97.69 104 GLY A CA 1
ATOM 742 C C . GLY A 1 104 ? -3.955 2.675 14.493 1.00 97.69 104 GLY A C 1
ATOM 743 O O . GLY A 1 104 ? -3.342 1.862 13.793 1.00 97.69 104 GLY A O 1
ATOM 744 N N . ALA A 1 105 ? -3.466 3.144 15.645 1.00 96.50 105 ALA A N 1
ATOM 745 C CA . ALA A 1 105 ? -2.094 2.930 16.109 1.00 96.50 105 ALA A CA 1
ATOM 746 C C . ALA A 1 105 ? -1.670 1.453 16.147 1.00 96.50 105 ALA A C 1
ATOM 748 O O . ALA A 1 105 ? -0.554 1.123 15.762 1.00 96.50 105 ALA A O 1
ATOM 749 N N . ALA A 1 106 ? -2.558 0.542 16.556 1.00 97.19 106 ALA A N 1
ATOM 750 C CA . ALA A 1 106 ? -2.237 -0.885 16.623 1.00 97.19 106 ALA A CA 1
ATOM 751 C C . ALA A 1 106 ? -1.895 -1.480 15.244 1.00 97.19 106 ALA A C 1
ATOM 753 O O . ALA A 1 106 ? -0.900 -2.189 15.102 1.00 97.19 106 ALA A O 1
ATOM 754 N N . ARG A 1 107 ? -2.694 -1.166 14.216 1.00 96.25 107 ARG A N 1
ATOM 755 C CA . ARG A 1 107 ? -2.478 -1.664 12.847 1.00 96.25 107 ARG A CA 1
ATOM 756 C C . ARG A 1 107 ? -1.271 -1.002 12.194 1.00 96.25 107 ARG A C 1
ATOM 758 O O . ARG A 1 107 ? -0.530 -1.663 11.473 1.00 96.25 107 ARG A O 1
ATOM 765 N N . TRP A 1 108 ? -1.070 0.285 12.467 1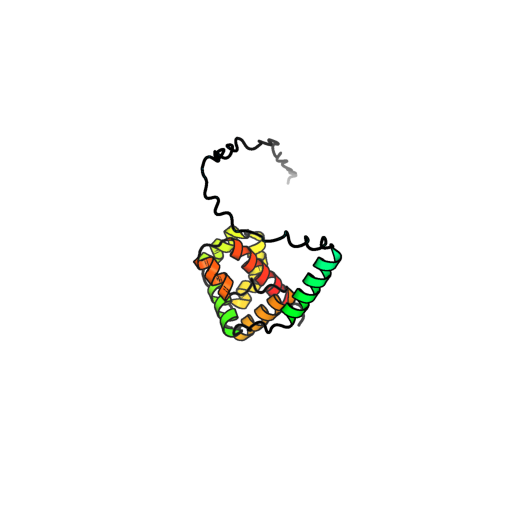.00 97.00 108 TRP A N 1
ATOM 766 C CA . TRP A 1 108 ? 0.084 1.025 11.973 1.00 97.00 108 TRP A CA 1
ATOM 767 C C . TRP A 1 108 ? 1.399 0.488 12.554 1.00 97.00 108 TRP A C 1
ATOM 769 O O . TRP A 1 108 ? 2.313 0.169 11.796 1.00 97.00 108 TRP A O 1
ATOM 779 N N . ARG A 1 109 ? 1.461 0.273 13.876 1.00 95.81 109 ARG A N 1
ATOM 780 C CA . ARG A 1 109 ? 2.641 -0.281 14.568 1.00 95.81 109 ARG A CA 1
ATOM 781 C C . ARG A 1 109 ? 2.967 -1.713 14.159 1.00 95.81 109 ARG A C 1
ATOM 783 O O . ARG A 1 109 ? 4.130 -2.088 14.067 1.00 95.81 109 ARG A O 1
ATOM 790 N N . ALA A 1 110 ? 1.954 -2.519 13.834 1.00 95.31 110 ALA A N 1
ATOM 791 C CA . ALA A 1 110 ? 2.178 -3.856 13.281 1.00 95.31 110 ALA A CA 1
ATOM 792 C C . ALA A 1 110 ? 2.975 -3.833 11.958 1.00 95.31 110 ALA A C 1
ATOM 794 O O . ALA A 1 110 ? 3.573 -4.840 11.585 1.00 95.31 110 ALA A O 1
ATOM 795 N N . CYS A 1 111 ? 3.016 -2.687 11.268 1.00 95.38 111 CYS A N 1
ATOM 796 C CA . CYS A 1 111 ? 3.757 -2.493 10.026 1.00 95.38 111 CYS A CA 1
ATOM 797 C C . CYS A 1 111 ? 5.176 -1.924 10.226 1.00 95.38 111 CYS A C 1
ATOM 799 O O . CYS A 1 111 ? 5.870 -1.718 9.231 1.00 95.38 111 CYS A O 1
ATOM 801 N N . ASP A 1 112 ? 5.634 -1.666 11.460 1.00 94.06 112 ASP A N 1
ATOM 802 C CA . ASP A 1 112 ? 6.913 -0.984 11.745 1.00 94.06 112 ASP A CA 1
ATOM 803 C C . ASP A 1 112 ? 8.110 -1.645 11.060 1.00 94.06 112 ASP A C 1
ATOM 805 O O . ASP A 1 112 ? 8.921 -0.965 10.435 1.00 94.06 112 ASP A O 1
ATOM 809 N N . ALA A 1 113 ? 8.182 -2.976 11.102 1.00 91.62 113 ALA A N 1
ATOM 810 C CA . ALA A 1 113 ? 9.266 -3.726 10.477 1.00 91.62 113 ALA A CA 1
ATOM 811 C C . ALA A 1 113 ? 9.285 -3.579 8.944 1.00 91.62 113 ALA A C 1
ATOM 813 O O . ALA A 1 113 ? 10.358 -3.452 8.356 1.00 91.62 113 ALA A O 1
ATOM 814 N N . ALA A 1 114 ? 8.118 -3.573 8.286 1.00 93.56 114 ALA A N 1
ATOM 815 C CA . ALA A 1 114 ? 8.053 -3.319 6.846 1.00 93.56 114 ALA A CA 1
ATOM 816 C C . ALA A 1 114 ? 8.430 -1.882 6.510 1.00 93.56 114 ALA A C 1
ATOM 818 O O . ALA A 1 114 ? 9.196 -1.680 5.573 1.00 93.56 114 ALA A O 1
ATOM 819 N N . ARG A 1 115 ? 7.931 -0.902 7.275 1.00 94.50 115 ARG A N 1
ATOM 820 C CA . ARG A 1 115 ? 8.273 0.509 7.058 1.00 94.50 115 ARG A CA 1
ATOM 821 C C . ARG A 1 115 ? 9.780 0.715 7.164 1.00 94.50 115 ARG A C 1
ATOM 823 O O . ARG A 1 115 ? 10.377 1.180 6.203 1.00 94.50 115 ARG A O 1
ATOM 830 N N . ALA A 1 116 ? 10.384 0.254 8.260 1.00 92.81 116 ALA A N 1
ATOM 831 C CA . ALA A 1 116 ? 11.822 0.352 8.487 1.00 92.81 116 ALA A CA 1
ATOM 832 C C . ALA A 1 116 ? 12.642 -0.326 7.378 1.00 92.81 116 ALA A C 1
ATOM 834 O O . ALA A 1 116 ? 13.642 0.227 6.937 1.00 92.81 116 ALA A O 1
ATOM 835 N N . ALA A 1 117 ? 12.210 -1.496 6.894 1.00 91.50 117 ALA A N 1
ATOM 836 C CA . ALA A 1 117 ? 12.894 -2.182 5.800 1.00 91.50 117 ALA A CA 1
ATOM 837 C C . ALA A 1 117 ? 12.817 -1.408 4.473 1.00 91.50 117 ALA A C 1
ATOM 839 O O . ALA A 1 117 ? 13.800 -1.353 3.745 1.00 91.50 117 ALA A O 1
ATOM 840 N N . ILE A 1 118 ? 11.664 -0.817 4.148 1.00 92.88 118 ILE A N 1
ATOM 841 C CA . ILE A 1 118 ? 11.460 -0.077 2.890 1.00 92.88 118 ILE A CA 1
ATOM 842 C C . ILE A 1 118 ? 12.212 1.259 2.889 1.00 92.88 118 ILE A C 1
ATOM 844 O O . ILE A 1 118 ? 12.684 1.696 1.841 1.00 92.88 118 ILE A O 1
ATOM 848 N N . THR A 1 119 ? 12.312 1.914 4.048 1.00 91.19 119 THR A N 1
ATOM 849 C CA . THR A 1 119 ? 13.016 3.196 4.200 1.00 91.19 119 THR A CA 1
ATOM 850 C C . THR A 1 119 ? 14.511 3.041 4.480 1.00 91.19 119 THR A C 1
ATOM 852 O O . THR A 1 119 ? 15.202 4.050 4.587 1.00 91.19 119 THR A O 1
ATOM 855 N N . ALA A 1 120 ? 15.017 1.816 4.646 1.00 89.38 120 ALA A N 1
ATOM 856 C CA . ALA A 1 120 ? 16.448 1.573 4.801 1.00 89.38 120 ALA A CA 1
ATOM 857 C C . ALA A 1 120 ? 17.189 1.879 3.489 1.00 89.38 120 ALA A C 1
ATOM 859 O O . ALA A 1 120 ? 16.719 1.506 2.416 1.00 89.38 120 ALA A O 1
ATOM 860 N N . GLU A 1 121 ? 18.360 2.516 3.587 1.00 77.44 121 GLU A N 1
ATOM 861 C CA . GLU A 1 121 ? 19.172 2.937 2.429 1.00 77.44 121 GLU A CA 1
ATOM 862 C C . GLU A 1 121 ? 19.621 1.771 1.536 1.00 77.44 121 GLU A C 1
ATOM 864 O O . GLU A 1 121 ? 19.872 1.959 0.351 1.00 77.44 121 GLU A O 1
ATOM 869 N N . GLU A 1 122 ? 19.710 0.566 2.099 1.00 83.44 122 GLU A N 1
ATOM 870 C CA . GLU A 1 122 ? 20.171 -0.642 1.407 1.00 83.44 122 GLU A CA 1
ATOM 871 C C . GLU A 1 122 ? 19.112 -1.261 0.489 1.00 83.44 122 GLU A C 1
ATOM 873 O O . GLU A 1 122 ? 19.448 -2.071 -0.372 1.00 83.44 122 GLU A O 1
ATOM 878 N N . THR A 1 123 ? 17.836 -0.910 0.668 1.00 82.31 123 THR A N 1
ATOM 879 C CA . THR A 1 123 ? 16.773 -1.413 -0.203 1.00 82.31 123 THR A CA 1
ATOM 880 C C . THR A 1 123 ? 16.731 -0.545 -1.454 1.00 82.31 123 THR A C 1
ATOM 882 O O . THR A 1 123 ? 16.686 0.681 -1.358 1.00 82.31 123 THR A O 1
ATOM 885 N N . ASP A 1 124 ? 16.682 -1.145 -2.636 1.00 91.50 124 ASP A N 1
ATOM 886 C CA . ASP A 1 124 ? 16.517 -0.386 -3.875 1.00 91.50 124 ASP A CA 1
ATOM 887 C C . ASP A 1 124 ? 15.035 -0.078 -4.173 1.00 91.50 124 ASP A C 1
ATOM 889 O O . ASP A 1 124 ? 14.118 -0.784 -3.725 1.00 91.50 124 ASP A O 1
ATOM 893 N N . ASP A 1 125 ? 14.786 1.006 -4.909 1.00 93.31 125 ASP A N 1
ATOM 894 C CA . ASP A 1 125 ? 13.436 1.383 -5.333 1.00 93.31 125 ASP A CA 1
ATOM 895 C C . ASP A 1 125 ? 12.871 0.355 -6.326 1.00 93.31 125 ASP A C 1
ATOM 897 O O . ASP A 1 125 ? 11.693 0.010 -6.230 1.00 93.31 125 ASP A O 1
ATOM 901 N N . GLU A 1 126 ? 13.694 -0.214 -7.214 1.00 92.88 126 GLU A N 1
ATOM 902 C CA . GLU A 1 126 ? 13.258 -1.259 -8.149 1.00 92.88 126 GLU A CA 1
ATOM 903 C C . GLU A 1 126 ? 12.850 -2.537 -7.402 1.00 92.88 126 GLU A C 1
ATOM 905 O O . GLU A 1 126 ? 11.771 -3.083 -7.640 1.00 92.88 126 GLU A O 1
ATOM 910 N N . GLU A 1 127 ? 13.644 -2.971 -6.415 1.00 91.25 127 GLU A N 1
ATOM 911 C CA . GLU A 1 127 ? 13.305 -4.129 -5.575 1.00 91.25 127 GLU A CA 1
ATOM 912 C C . GLU A 1 127 ? 12.016 -3.890 -4.771 1.00 91.25 127 GLU A C 1
ATOM 914 O O . GLU A 1 127 ? 11.144 -4.764 -4.675 1.00 91.25 127 GLU A O 1
ATOM 919 N N . THR A 1 128 ? 11.864 -2.691 -4.203 1.00 92.44 128 THR A N 1
ATOM 920 C CA . THR A 1 128 ? 10.639 -2.301 -3.492 1.00 92.44 128 THR A CA 1
ATOM 921 C C . THR A 1 128 ? 9.435 -2.357 -4.430 1.00 92.44 128 THR A C 1
ATOM 923 O O . THR A 1 128 ? 8.404 -2.938 -4.080 1.00 92.44 128 THR A O 1
ATOM 926 N N . GLY A 1 129 ? 9.578 -1.803 -5.632 1.00 93.12 129 GLY A N 1
ATOM 927 C CA . GLY A 1 129 ? 8.581 -1.820 -6.692 1.00 93.12 129 GLY A CA 1
ATOM 928 C C . GLY A 1 129 ? 8.155 -3.216 -7.107 1.00 93.12 129 GLY A C 1
ATOM 929 O O . GLY A 1 129 ? 6.962 -3.515 -7.144 1.00 93.12 129 GLY A O 1
ATOM 930 N N . PHE A 1 130 ? 9.126 -4.100 -7.329 1.00 92.00 130 PHE A N 1
ATOM 931 C CA . PHE A 1 130 ? 8.882 -5.496 -7.668 1.00 92.00 130 PHE A CA 1
ATOM 932 C C . PHE A 1 130 ? 8.052 -6.202 -6.588 1.00 92.00 130 PHE A C 1
ATOM 934 O O . PHE A 1 130 ? 7.066 -6.880 -6.885 1.00 92.00 130 PHE A O 1
ATOM 941 N N . ARG A 1 131 ? 8.391 -5.999 -5.307 1.00 92.88 131 ARG A N 1
ATOM 942 C CA . ARG A 1 131 ? 7.626 -6.563 -4.182 1.00 92.88 131 ARG A CA 1
ATOM 943 C C . ARG A 1 131 ? 6.215 -5.981 -4.104 1.00 92.88 131 ARG A C 1
ATOM 945 O O . ARG A 1 131 ? 5.269 -6.708 -3.813 1.00 92.88 131 ARG A O 1
ATOM 952 N N . VAL A 1 132 ? 6.053 -4.688 -4.367 1.00 93.75 132 VAL A N 1
ATOM 953 C CA . VAL A 1 132 ? 4.735 -4.044 -4.438 1.00 93.75 132 VAL A CA 1
ATOM 954 C C . VAL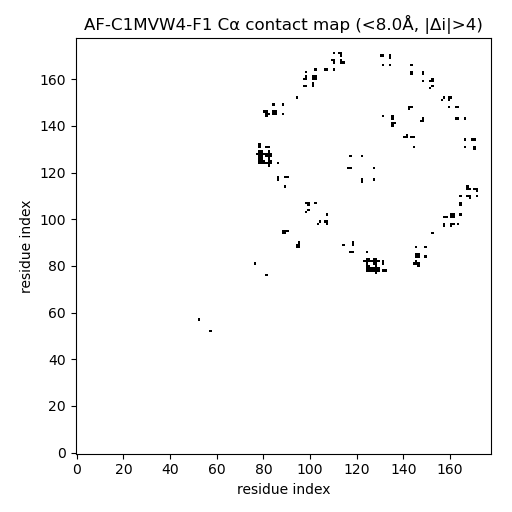 A 1 132 ? 3.898 -4.640 -5.572 1.00 93.75 132 VAL A C 1
ATOM 956 O O . VAL A 1 132 ? 2.743 -4.989 -5.332 1.00 93.75 132 VAL A O 1
ATOM 959 N N . ALA A 1 133 ? 4.474 -4.819 -6.764 1.00 91.50 133 ALA A N 1
ATOM 960 C CA . ALA A 1 133 ? 3.818 -5.471 -7.897 1.00 91.50 133 ALA A CA 1
ATOM 961 C C . ALA A 1 133 ? 3.343 -6.882 -7.531 1.00 91.50 133 ALA A C 1
ATOM 963 O O . ALA A 1 133 ? 2.164 -7.184 -7.694 1.00 91.50 133 ALA A O 1
ATOM 964 N N . ALA A 1 134 ? 4.205 -7.689 -6.906 1.00 91.00 134 ALA A N 1
ATOM 965 C CA . ALA A 1 134 ? 3.845 -9.031 -6.455 1.00 91.00 134 ALA A CA 1
ATOM 966 C C . ALA A 1 134 ? 2.664 -9.039 -5.463 1.00 91.00 134 ALA A C 1
ATOM 968 O O . ALA A 1 134 ? 1.784 -9.892 -5.562 1.00 91.00 134 ALA A O 1
ATOM 969 N N . VAL A 1 135 ? 2.601 -8.082 -4.526 1.00 93.50 135 VAL A N 1
ATOM 970 C CA . VAL A 1 135 ? 1.450 -7.946 -3.610 1.00 93.50 135 VAL A CA 1
ATOM 971 C C . VAL A 1 135 ? 0.182 -7.557 -4.362 1.00 93.50 135 VAL A C 1
ATOM 973 O O . VAL A 1 135 ? -0.880 -8.109 -4.083 1.00 93.50 135 VAL A O 1
ATOM 976 N N . MET A 1 136 ? 0.266 -6.602 -5.289 1.00 92.88 136 MET A N 1
ATOM 977 C CA . MET A 1 136 ? -0.897 -6.165 -6.063 1.00 92.88 136 MET A CA 1
ATOM 978 C C . MET A 1 136 ? -1.455 -7.294 -6.925 1.00 92.88 136 MET A C 1
ATOM 980 O O . MET A 1 136 ? -2.670 -7.475 -6.938 1.00 92.88 136 MET A O 1
ATOM 984 N N . ASP A 1 137 ? -0.581 -8.061 -7.575 1.00 89.44 137 ASP A N 1
ATOM 985 C CA . ASP A 1 137 ? -0.960 -9.210 -8.396 1.00 89.44 137 ASP A CA 1
ATOM 986 C C . ASP A 1 137 ? -1.575 -10.320 -7.533 1.00 89.44 137 ASP A C 1
ATOM 988 O O . ASP A 1 137 ? -2.630 -10.856 -7.865 1.00 89.44 137 ASP A O 1
ATOM 992 N N . ALA A 1 138 ? -0.975 -10.626 -6.377 1.00 89.94 138 ALA A N 1
ATOM 993 C CA . ALA A 1 138 ? -1.490 -11.643 -5.459 1.00 89.94 138 ALA A CA 1
ATOM 994 C C . ALA A 1 138 ? -2.866 -11.289 -4.867 1.00 89.94 138 ALA A C 1
ATOM 996 O O . ALA A 1 138 ? -3.651 -12.184 -4.552 1.00 89.94 138 ALA A O 1
ATOM 997 N N . LEU A 1 139 ? -3.154 -9.996 -4.690 1.00 91.06 139 LEU A N 1
ATOM 998 C CA . LEU A 1 139 ? -4.414 -9.505 -4.130 1.00 91.06 139 LEU A CA 1
ATOM 999 C C . LEU A 1 139 ? -5.446 -9.089 -5.191 1.00 91.06 139 LEU A C 1
ATOM 1001 O O . LEU A 1 139 ? -6.546 -8.697 -4.805 1.00 91.06 139 LEU A O 1
ATOM 1005 N N . ASP A 1 140 ? -5.099 -9.123 -6.483 1.00 87.94 140 ASP A N 1
ATOM 1006 C CA . ASP A 1 140 ? -5.878 -8.509 -7.575 1.00 87.94 140 ASP A CA 1
ATOM 1007 C C . ASP A 1 140 ? -6.324 -7.071 -7.223 1.00 87.94 140 ASP A C 1
ATOM 1009 O O . ASP A 1 140 ? -7.495 -6.684 -7.280 1.00 87.94 140 ASP A O 1
ATOM 1013 N N . ALA A 1 141 ? -5.366 -6.271 -6.741 1.00 90.00 141 ALA A N 1
ATOM 1014 C CA . ALA A 1 141 ? -5.634 -4.996 -6.080 1.00 90.00 141 ALA A CA 1
ATOM 1015 C C . ALA A 1 141 ? -4.885 -3.816 -6.733 1.00 90.00 141 ALA A C 1
ATOM 1017 O O . ALA A 1 141 ? -4.051 -3.171 -6.090 1.00 90.00 141 ALA A O 1
ATOM 1018 N N . PRO A 1 142 ? -5.226 -3.426 -7.979 1.00 89.31 142 PRO A N 1
ATOM 1019 C CA . PRO A 1 142 ? -4.543 -2.342 -8.702 1.00 89.31 142 PRO A CA 1
ATOM 1020 C C . PRO A 1 142 ? -4.710 -0.961 -8.045 1.00 89.31 142 PRO A C 1
ATOM 1022 O O . PRO A 1 142 ? -4.008 -0.004 -8.369 1.00 89.31 142 PRO A O 1
ATOM 1025 N N . HIS A 1 143 ? -5.652 -0.823 -7.111 1.00 88.56 143 HIS A N 1
ATOM 1026 C CA . HIS A 1 143 ? -5.863 0.404 -6.350 1.00 88.56 143 HIS A CA 1
ATOM 1027 C C . HIS A 1 143 ? -4.822 0.617 -5.238 1.00 88.56 143 HIS A C 1
ATOM 1029 O O . HIS A 1 143 ? -4.772 1.729 -4.705 1.00 88.56 143 HIS A O 1
ATOM 1035 N N . LEU A 1 144 ? -4.006 -0.397 -4.918 1.00 94.81 144 LEU A N 1
ATOM 1036 C CA . LEU A 1 144 ? -2.908 -0.329 -3.946 1.00 94.81 144 LEU A CA 1
ATOM 1037 C C . LEU A 1 144 ? -1.601 0.229 -4.530 1.00 94.81 144 LEU A C 1
ATOM 1039 O O . LEU A 1 144 ? -0.588 0.240 -3.839 1.00 94.81 144 LEU A O 1
ATOM 1043 N N . ARG A 1 145 ? -1.611 0.722 -5.774 1.00 94.38 145 ARG A N 1
ATOM 1044 C CA . ARG A 1 145 ? -0.445 1.371 -6.391 1.00 94.38 145 ARG A CA 1
ATOM 1045 C C . ARG A 1 145 ? 0.035 2.576 -5.568 1.00 94.38 145 ARG A C 1
ATOM 1047 O O . ARG A 1 145 ? -0.758 3.509 -5.388 1.00 94.38 145 ARG A O 1
ATOM 1054 N N . PRO A 1 146 ? 1.299 2.610 -5.110 1.00 96.56 146 PRO A N 1
ATOM 1055 C CA . PRO A 1 146 ? 1.855 3.723 -4.342 1.00 96.56 146 PRO A CA 1
ATOM 1056 C C . PRO A 1 146 ? 1.706 5.097 -4.994 1.00 96.56 146 PRO A C 1
ATOM 1058 O O . PRO A 1 146 ? 1.287 6.039 -4.323 1.00 96.56 146 PRO A O 1
ATOM 1061 N N . THR A 1 147 ? 1.950 5.219 -6.300 1.00 96.00 147 THR A N 1
ATOM 1062 C CA . THR A 1 147 ? 1.741 6.478 -7.039 1.00 96.00 147 THR A CA 1
ATOM 1063 C C . THR A 1 147 ? 0.295 6.973 -6.937 1.00 96.00 147 THR A C 1
ATOM 1065 O O . THR A 1 147 ? 0.037 8.144 -6.653 1.00 96.00 147 THR A O 1
ATOM 1068 N N . GLY A 1 148 ? -0.671 6.066 -7.104 1.00 94.50 148 GLY A N 1
ATOM 1069 C CA . GLY A 1 148 ? -2.096 6.359 -6.975 1.00 94.50 148 GLY A CA 1
ATOM 1070 C C . GLY A 1 148 ? -2.508 6.680 -5.539 1.00 94.50 148 GLY A C 1
ATOM 1071 O O . GLY A 1 148 ? -3.319 7.580 -5.320 1.00 94.50 148 GLY A O 1
ATOM 1072 N N . MET A 1 149 ? -1.942 5.980 -4.552 1.00 96.94 149 MET A N 1
ATOM 1073 C CA . MET A 1 149 ? -2.164 6.276 -3.136 1.00 96.94 149 MET A CA 1
ATOM 1074 C C . MET A 1 149 ? -1.649 7.671 -2.777 1.00 96.94 149 MET A C 1
ATOM 1076 O O . MET A 1 149 ? -2.378 8.449 -2.164 1.00 96.94 149 MET A O 1
ATOM 1080 N N . ARG A 1 150 ? -0.452 8.034 -3.240 1.00 95.94 150 ARG A N 1
ATOM 1081 C CA . ARG A 1 150 ? 0.107 9.373 -3.051 1.00 95.94 150 ARG A CA 1
ATOM 1082 C C . ARG A 1 150 ? -0.804 10.460 -3.609 1.00 95.94 150 ARG A C 1
ATOM 1084 O O . ARG A 1 150 ? -1.217 11.342 -2.863 1.00 95.94 150 ARG A O 1
ATOM 1091 N N . ALA A 1 151 ? -1.230 10.327 -4.864 1.00 95.12 151 ALA A N 1
ATOM 1092 C CA . ALA A 1 151 ? -2.135 11.292 -5.487 1.00 95.12 151 ALA A CA 1
ATOM 1093 C C . ALA A 1 151 ? -3.481 11.437 -4.743 1.00 95.12 151 ALA A C 1
ATOM 1095 O O . ALA A 1 151 ? -4.105 12.498 -4.775 1.00 95.12 151 ALA A O 1
ATOM 1096 N N . ARG A 1 152 ? -3.972 10.377 -4.086 1.00 96.88 152 ARG A N 1
ATOM 1097 C CA . ARG A 1 152 ? -5.198 10.427 -3.270 1.00 96.88 152 ARG A CA 1
ATOM 1098 C C . ARG A 1 152 ? -4.967 11.089 -1.913 1.00 96.88 152 ARG A C 1
ATOM 1100 O O . ARG A 1 152 ? -5.818 11.862 -1.479 1.00 96.88 152 ARG A O 1
ATOM 1107 N N . LEU A 1 153 ? -3.838 10.820 -1.262 1.00 95.88 153 LEU A N 1
ATOM 1108 C CA . LEU A 1 153 ? -3.469 11.452 0.008 1.00 95.88 153 LEU A CA 1
ATOM 1109 C C . LEU A 1 153 ? -3.249 12.960 -0.156 1.00 95.88 153 LEU A C 1
ATOM 1111 O O . LEU A 1 153 ? -3.773 13.731 0.649 1.00 95.88 153 LEU A O 1
ATOM 1115 N N . GLU A 1 154 ? -2.593 13.373 -1.244 1.00 94.81 154 GLU A N 1
ATOM 1116 C CA . GLU A 1 154 ? -2.423 14.783 -1.636 1.00 94.81 154 GLU A CA 1
ATOM 1117 C C . GLU A 1 154 ? -3.777 15.488 -1.847 1.00 94.81 154 GLU A C 1
ATOM 1119 O O . GLU A 1 154 ? -3.931 16.663 -1.530 1.00 94.81 154 GLU A O 1
ATOM 1124 N N . LYS A 1 155 ? -4.799 14.756 -2.310 1.00 96.06 155 LYS A N 1
ATOM 1125 C CA . LYS A 1 155 ? -6.188 15.242 -2.434 1.00 96.06 155 LYS A CA 1
ATOM 1126 C C . LYS A 1 155 ? -6.997 15.160 -1.138 1.00 96.06 155 LYS A C 1
ATOM 1128 O O . LYS A 1 155 ? -8.185 15.472 -1.143 1.00 96.06 155 LYS A O 1
ATOM 1133 N N . GLY A 1 156 ? -6.395 14.709 -0.043 1.00 95.94 156 GLY A N 1
ATOM 1134 C CA . GLY A 1 156 ? -7.061 14.622 1.248 1.00 95.94 156 GLY A CA 1
ATOM 1135 C C . GLY A 1 156 ? -7.898 13.355 1.472 1.00 95.94 156 GLY A C 1
ATOM 1136 O O . GLY A 1 156 ? -8.699 13.335 2.398 1.00 95.94 156 GLY A O 1
ATOM 1137 N N . VAL A 1 157 ? -7.735 12.292 0.679 1.00 97.44 157 VAL A N 1
ATOM 1138 C CA . VAL A 1 157 ? -8.543 11.066 0.818 1.00 97.44 157 VAL A CA 1
ATOM 1139 C C . VAL A 1 157 ? -7.966 10.138 1.895 1.00 97.44 157 VAL A C 1
ATOM 1141 O O . VAL A 1 157 ? -7.134 9.273 1.604 1.00 97.44 157 VAL A O 1
ATOM 1144 N N . ASP A 1 158 ? -8.464 10.271 3.126 1.00 96.50 158 ASP A N 1
ATOM 1145 C CA . ASP A 1 158 ? -8.018 9.509 4.308 1.00 96.50 158 ASP A CA 1
ATOM 1146 C C . ASP A 1 158 ? -8.145 7.991 4.164 1.00 96.50 158 ASP A C 1
ATOM 1148 O O . ASP A 1 158 ? -7.269 7.251 4.610 1.00 96.50 158 ASP A O 1
ATOM 1152 N N . ALA A 1 159 ? -9.189 7.508 3.480 1.00 95.50 159 ALA A N 1
ATOM 1153 C CA . ALA A 1 159 ? -9.417 6.074 3.273 1.00 95.50 159 ALA A CA 1
ATOM 1154 C C . ALA A 1 159 ? -8.210 5.360 2.629 1.00 95.50 159 ALA A C 1
ATOM 1156 O O . ALA A 1 159 ? -8.017 4.157 2.812 1.00 95.50 159 ALA A O 1
ATOM 1157 N N . THR A 1 160 ? -7.354 6.109 1.928 1.00 97.50 160 THR A N 1
ATOM 1158 C CA . THR A 1 160 ? -6.101 5.616 1.348 1.00 97.50 160 THR A CA 1
ATOM 1159 C C . THR A 1 160 ? -5.135 5.064 2.400 1.00 97.50 160 THR A C 1
ATOM 1161 O O . THR A 1 160 ? -4.425 4.102 2.114 1.00 97.50 160 THR A O 1
ATOM 1164 N N . CYS A 1 161 ? -5.142 5.582 3.631 1.00 97.88 161 CYS A N 1
ATOM 1165 C CA . CYS A 1 161 ? -4.289 5.085 4.712 1.00 97.88 161 CYS A CA 1
ATOM 1166 C C . CYS A 1 161 ? -4.574 3.620 5.076 1.00 97.88 161 CYS A C 1
ATOM 1168 O O . CYS A 1 161 ? -3.657 2.883 5.441 1.00 97.88 161 CYS A O 1
ATOM 1170 N N . HIS A 1 162 ? -5.813 3.146 4.905 1.00 98.00 162 HIS A N 1
ATOM 1171 C CA . HIS A 1 162 ? -6.106 1.718 5.039 1.00 98.00 162 HIS A CA 1
ATOM 1172 C C . HIS A 1 162 ? -5.452 0.892 3.926 1.00 98.00 162 HIS A C 1
ATOM 1174 O O . HIS A 1 162 ? -4.974 -0.207 4.196 1.00 98.00 162 HIS A O 1
ATOM 1180 N N . GLY A 1 163 ? -5.378 1.430 2.704 1.00 97.00 163 GLY A N 1
ATOM 1181 C CA . GLY A 1 163 ? -4.644 0.823 1.591 1.00 97.00 163 GLY A CA 1
ATOM 1182 C C . GLY A 1 163 ? -3.146 0.715 1.878 1.00 97.00 163 GLY A C 1
ATOM 1183 O O . GLY A 1 163 ? -2.571 -0.356 1.695 1.00 97.00 163 GLY A O 1
ATOM 1184 N N . VAL A 1 164 ? -2.539 1.775 2.428 1.00 97.69 164 VAL A N 1
ATOM 1185 C CA . VAL A 1 164 ? -1.124 1.775 2.843 1.00 97.69 164 VAL A CA 1
ATOM 1186 C C . VAL A 1 164 ? -0.860 0.671 3.871 1.00 97.69 164 VAL A C 1
ATOM 1188 O O . VAL A 1 164 ? 0.056 -0.129 3.692 1.00 97.69 164 VAL A O 1
ATOM 1191 N N . VAL A 1 165 ? -1.693 0.556 4.910 1.00 97.62 165 VAL A N 1
ATOM 1192 C CA . VAL A 1 165 ? -1.560 -0.510 5.921 1.00 97.62 165 VAL A CA 1
ATOM 1193 C C . VAL A 1 165 ? -1.720 -1.903 5.314 1.00 97.62 165 VAL A C 1
ATOM 1195 O O . VAL A 1 165 ? -0.945 -2.802 5.643 1.00 97.62 165 VAL A O 1
ATOM 1198 N N . THR A 1 166 ? -2.699 -2.100 4.427 1.00 97.50 166 THR A N 1
ATOM 1199 C CA . THR A 1 166 ? -2.896 -3.382 3.733 1.00 97.50 166 THR A CA 1
ATOM 1200 C C . THR A 1 166 ? -1.661 -3.762 2.921 1.00 97.50 166 THR A C 1
ATOM 1202 O O . THR A 1 166 ? -1.197 -4.900 3.016 1.00 97.50 166 THR A O 1
ATOM 1205 N N . LEU A 1 167 ? -1.086 -2.815 2.177 1.00 97.12 167 LEU A N 1
ATOM 1206 C CA . LEU A 1 167 ? 0.124 -3.049 1.395 1.00 97.12 167 LEU A CA 1
ATOM 1207 C C . LEU A 1 167 ? 1.308 -3.424 2.301 1.00 97.12 167 LEU A C 1
ATOM 1209 O O . LEU A 1 167 ? 1.925 -4.470 2.104 1.00 97.12 167 LEU A O 1
ATOM 1213 N N . LEU A 1 168 ? 1.579 -2.638 3.347 1.00 96.88 168 LEU A N 1
ATOM 1214 C CA . LEU A 1 168 ? 2.683 -2.885 4.285 1.00 96.88 168 LEU A CA 1
ATOM 1215 C C . LEU A 1 168 ? 2.557 -4.225 5.027 1.00 96.88 168 LEU A C 1
ATOM 1217 O O . LEU A 1 168 ? 3.552 -4.929 5.220 1.00 96.88 168 LEU A O 1
ATOM 1221 N N . SER A 1 169 ? 1.337 -4.605 5.410 1.00 95.75 169 SER A N 1
ATOM 1222 C CA . SER A 1 169 ? 1.067 -5.877 6.094 1.00 95.75 169 SER A CA 1
ATOM 1223 C C . SER A 1 169 ? 1.428 -7.073 5.208 1.00 95.75 169 SER A C 1
ATOM 1225 O O . SER A 1 169 ? 2.046 -8.033 5.669 1.00 95.75 169 SER A O 1
ATOM 1227 N N . ASN A 1 170 ? 1.113 -6.997 3.913 1.00 95.38 170 ASN A N 1
ATOM 1228 C CA . ASN A 1 170 ? 1.449 -8.052 2.956 1.00 95.38 170 ASN A CA 1
ATOM 1229 C C . ASN A 1 170 ? 2.946 -8.060 2.611 1.00 95.38 170 ASN A C 1
ATOM 1231 O O . ASN A 1 170 ? 3.564 -9.126 2.595 1.00 95.38 170 ASN A O 1
ATOM 1235 N N . LEU A 1 171 ? 3.567 -6.884 2.457 1.00 93.25 171 LEU A N 1
ATOM 1236 C CA . LEU A 1 171 ? 5.018 -6.758 2.262 1.00 93.25 171 LEU A CA 1
ATOM 1237 C C . LEU A 1 171 ? 5.824 -7.355 3.426 1.00 93.25 171 LEU A C 1
ATOM 1239 O O . LEU A 1 171 ? 6.893 -7.928 3.199 1.00 93.25 171 LEU A O 1
ATOM 1243 N N . SER A 1 172 ? 5.300 -7.253 4.653 1.00 86.50 172 SER A N 1
ATOM 1244 C CA . SER A 1 172 ? 5.873 -7.874 5.857 1.00 86.50 172 SER A CA 1
ATOM 1245 C C . SER A 1 172 ? 5.803 -9.401 5.809 1.00 86.50 172 SER A C 1
ATOM 1247 O O . SER A 1 172 ? 6.720 -10.081 6.265 1.00 86.50 172 SER A O 1
ATOM 1249 N N . SER A 1 173 ? 4.718 -9.952 5.258 1.00 82.12 173 SER A N 1
ATOM 1250 C CA . SER A 1 173 ? 4.487 -11.398 5.220 1.00 82.12 173 SER A CA 1
ATOM 1251 C C . SER A 1 173 ? 5.389 -12.112 4.210 1.00 82.12 173 SER A C 1
ATOM 1253 O O . SER A 1 173 ? 5.893 -13.195 4.502 1.00 82.12 173 SER A O 1
ATOM 1255 N N . MET A 1 174 ? 5.678 -11.481 3.066 1.00 74.81 174 MET A N 1
ATOM 1256 C CA . MET A 1 174 ? 6.517 -12.079 2.016 1.00 74.81 174 MET A CA 1
ATOM 1257 C C . MET A 1 174 ? 7.977 -12.304 2.433 1.00 74.81 174 MET A C 1
ATOM 1259 O O . MET A 1 174 ? 8.644 -13.167 1.872 1.00 74.81 174 MET A O 1
ATOM 1263 N N . LYS A 1 175 ? 8.482 -11.586 3.446 1.00 59.91 175 LYS A N 1
ATOM 1264 C CA . LYS A 1 175 ? 9.871 -11.730 3.917 1.00 59.91 175 LYS A CA 1
ATOM 1265 C C . LYS A 1 175 ? 10.139 -13.072 4.626 1.00 59.91 175 LYS A C 1
ATOM 1267 O O . LYS A 1 175 ? 11.286 -13.373 4.919 1.00 59.91 175 LYS A O 1
ATOM 1272 N N . ARG A 1 176 ? 9.103 -13.871 4.925 1.00 53.03 176 ARG A N 1
ATOM 1273 C CA . ARG A 1 176 ? 9.205 -15.119 5.711 1.00 53.03 176 ARG A CA 1
ATOM 1274 C C . ARG A 1 176 ? 9.342 -16.407 4.884 1.00 53.03 176 ARG A C 1
ATOM 127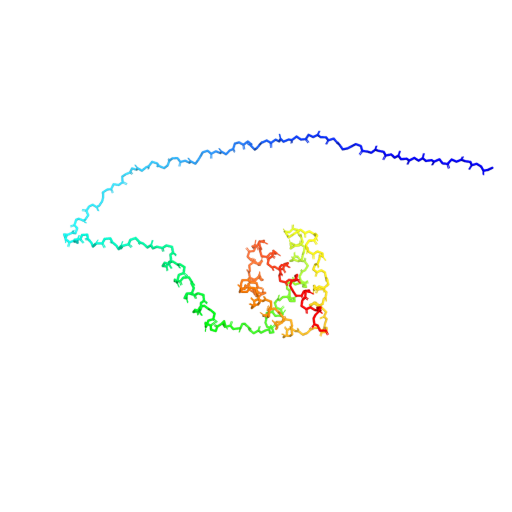6 O O . ARG A 1 176 ? 9.281 -17.484 5.467 1.00 53.03 176 ARG A O 1
ATOM 1283 N N . HIS A 1 177 ? 9.501 -16.312 3.563 1.00 43.47 177 HIS A N 1
ATOM 1284 C CA . HIS A 1 177 ? 9.546 -17.482 2.672 1.00 43.47 177 HIS A CA 1
ATOM 1285 C C . HIS A 1 177 ? 10.832 -17.629 1.839 1.00 43.47 177 HIS A C 1
ATOM 1287 O O . HIS A 1 177 ? 10.847 -18.436 0.914 1.00 43.47 177 HIS A O 1
ATOM 1293 N N . ASN A 1 178 ? 11.900 -16.912 2.194 1.00 36.34 178 ASN A N 1
ATOM 1294 C CA . ASN A 1 178 ? 13.275 -17.227 1.776 1.00 36.34 178 ASN A CA 1
ATOM 1295 C C . ASN A 1 178 ? 14.069 -17.750 2.975 1.00 36.34 178 ASN A C 1
ATOM 1297 O O . ASN A 1 178 ? 15.060 -18.470 2.737 1.00 36.34 178 ASN A O 1
#